Protein 5AD1 (pdb70)

Structure (mmCIF, N/CA/C/O backbone):
data_5AD1
#
_entry.id   5AD1
#
_cell.length_a   42.980
_cell.length_b   55.980
_cell.length_c   140.080
_cell.angle_alpha   90.00
_cell.angle_beta   90.00
_cell.angle_gamma   90.00
#
_symmetry.space_group_name_H-M   'P 21 21 21'
#
loop_
_entity.id
_entity.type
_entity.pdbx_description
1 polymer 'ENTEROCHELIN UPTAKE PERIPLASMIC BINDING PROTEIN'
2 non-polymer 'FE (III) ION'
3 non-polymer "N,N'-OCTANE-1,8-DIYLBIS(2,3-DIHYDROXYBENZAMIDE)"
4 water water
#
loop_
_atom_site.group_PDB
_atom_site.id
_atom_site.type_symbol
_atom_site.label_atom_id
_atom_site.label_alt_id
_atom_site.label_comp_id
_atom_site.label_asym_id
_atom_site.label_entity_id
_atom_site.label_seq_id
_atom_site.pdbx_PDB_ins_code
_atom_site.Cartn_x
_atom_site.Cartn_y
_atom_site.Cartn_z
_atom_site.occupancy
_atom_site.B_iso_or_equiv
_atom_site.auth_seq_id
_atom_site.auth_comp_id
_atom_site.auth_asym_id
_atom_site.auth_atom_id
_atom_site.pdbx_PDB_model_num
ATOM 1 N N . PRO A 1 1 ? -35.885 -1.017 -29.992 1.00 42.41 21 PRO A N 1
ATOM 2 C CA . PRO A 1 1 ? -35.197 -2.232 -30.515 1.00 34.87 21 PRO A CA 1
ATOM 3 C C . PRO A 1 1 ? -33.662 -2.309 -30.157 1.00 31.35 21 PRO A C 1
ATOM 4 O O . PRO A 1 1 ? -32.995 -1.299 -29.918 1.00 30.30 21 PRO A O 1
ATOM 8 N N . ALA A 1 2 ? -33.102 -3.506 -30.128 1.00 23.88 22 ALA A N 1
ATOM 9 C CA . ALA A 1 2 ? -31.659 -3.650 -29.864 1.00 19.38 22 ALA A CA 1
ATOM 10 C C . ALA A 1 2 ? -30.846 -2.929 -30.988 1.00 18.52 22 ALA A C 1
ATOM 11 O O . ALA A 1 2 ? -31.162 -2.936 -32.186 1.00 19.89 22 ALA A O 1
ATOM 13 N N . MET A 1 3 ? -29.739 -2.327 -30.596 1.00 17.97 23 MET A N 1
ATOM 14 C CA . MET A 1 3 ? -28.795 -1.748 -31.550 1.00 15.02 23 MET A CA 1
ATOM 15 C C . MET A 1 3 ? -28.254 -2.894 -32.387 1.00 13.35 23 MET A C 1
ATOM 16 O O . MET A 1 3 ? -27.943 -3.963 -31.820 1.00 15.42 23 MET A O 1
ATOM 21 N N . LEU A 1 4 ? -28.044 -2.713 -33.690 1.00 12.08 24 LEU A N 1
ATOM 22 C CA . LEU A 1 4 ? -27.286 -3.691 -34.475 1.00 13.74 24 LEU A CA 1
ATOM 23 C C . LEU A 1 4 ? -25.877 -3.807 -33.973 1.00 10.29 24 LEU A C 1
ATOM 24 O O . LEU A 1 4 ? -25.275 -2.807 -33.636 1.00 12.12 24 LEU A O 1
ATOM 29 N N . PRO A 1 5 ? -25.370 -5.031 -33.891 1.00 9.59 25 PRO A N 1
ATOM 30 C CA . PRO A 1 5 ? -24.027 -5.302 -33.392 1.00 10.26 25 PRO A CA 1
ATOM 31 C C . PRO A 1 5 ? -22.958 -5.150 -34.473 1.00 9.02 25 PRO A C 1
ATOM 32 O O . PRO A 1 5 ? -23.284 -4.855 -35.641 1.00 10.70 25 PRO A O 1
ATOM 36 N N . ILE A 1 6 ? -21.721 -5.329 -34.086 1.00 8.52 26 ILE A N 1
ATOM 37 C CA . ILE A 1 6 ? -20.644 -5.565 -35.038 1.00 7.59 26 ILE A CA 1
ATOM 38 C C . ILE A 1 6 ? -20.712 -7.019 -35.502 1.00 7.38 26 ILE A C 1
ATOM 39 O O . ILE A 1 6 ? -20.743 -7.933 -34.643 1.00 9.64 26 ILE A O 1
ATOM 44 N N . SER A 1 7 ? -20.728 -7.219 -36.816 1.00 8.18 27 SER A N 1
ATOM 45 C CA . SER A 1 7 ? -20.606 -8.541 -37.405 1.00 9.14 27 SER A CA 1
ATOM 46 C C . SER A 1 7 ? -19.453 -8.554 -38.386 1.00 7.25 27 SER A C 1
ATOM 47 O O . SER A 1 7 ? -19.210 -7.550 -39.061 1.00 8.47 27 SER A O 1
ATOM 50 N N . MET A 1 8 ? -18.776 -9.666 -38.497 1.00 7.59 28 MET A N 1
ATOM 51 C CA . MET A 1 8 ? -17.596 -9.758 -39.330 1.00 8.73 28 MET A CA 1
ATOM 52 C C . MET A 1 8 ? -17.436 -11.129 -39.963 1.00 7.88 28 MET A C 1
ATOM 53 O O . MET A 1 8 ? -17.760 -12.134 -39.353 1.00 10.37 28 MET A O 1
ATOM 58 N N . SER A 1 9 ? -16.882 -11.147 -41.197 1.00 7.06 29 SER A N 1
ATOM 59 C CA . SER A 1 9 ? -16.462 -12.402 -41.839 1.00 8.33 29 SER A CA 1
ATOM 60 C C . SER A 1 9 ? -14.967 -12.345 -42.145 1.00 7.45 29 SER A C 1
ATOM 61 O O . SER A 1 9 ? -14.404 -11.293 -42.469 1.00 8.34 29 SER A O 1
ATOM 64 N N . ASP A 1 10 ? -14.317 -13.511 -42.020 1.00 9.12 30 ASP A N 1
ATOM 65 C CA . ASP A 1 10 ? -12.900 -13.627 -42.248 1.00 9.89 30 ASP A CA 1
ATOM 66 C C . ASP A 1 10 ? -12.626 -13.661 -43.779 1.00 8.67 30 ASP A C 1
ATOM 67 O O . ASP A 1 10 ? -13.179 -14.520 -44.487 1.00 9.09 30 ASP A O 1
ATOM 72 N N . GLU A 1 11 ? -11.793 -12.718 -44.225 1.00 8.44 31 GLU A N 1
ATOM 73 C CA . GLU A 1 11 ? -11.480 -12.543 -45.618 1.00 9.62 31 GLU A CA 1
ATOM 74 C C . GLU A 1 11 ? -9.991 -12.847 -45.937 1.00 11.21 31 GLU A C 1
ATOM 75 O O . GLU A 1 11 ? -9.452 -12.416 -46.896 1.00 17.20 31 GLU A O 1
ATOM 81 N N . GLY A 1 12 ? -9.341 -13.596 -45.061 1.00 9.89 32 GLY A N 1
ATOM 82 C CA . GLY A 1 12 ? -8.008 -14.071 -45.298 1.00 9.80 32 GLY A CA 1
ATOM 83 C C . GLY A 1 12 ? -6.977 -13.256 -44.574 1.00 9.27 32 GLY A C 1
ATOM 84 O O . GLY A 1 12 ? -6.490 -13.652 -43.515 1.00 10.77 32 GLY A O 1
ATOM 85 N N . ASP A 1 13 ? -6.651 -12.090 -45.122 1.00 9.04 33 ASP A N 1
ATOM 86 C CA . ASP A 1 13 ? -5.739 -11.126 -44.500 1.00 9.11 33 ASP A CA 1
ATOM 87 C C . ASP A 1 13 ? -6.474 -9.923 -43.911 1.00 8.26 33 ASP A C 1
ATOM 88 O O . ASP A 1 13 ? -5.843 -8.957 -43.474 1.00 10.01 33 ASP A O 1
ATOM 93 N N . SER A 1 14 ? -7.817 -9.990 -43.930 1.00 8.58 34 SER A N 1
ATOM 94 C CA . SER A 1 14 ? -8.649 -8.921 -43.475 1.00 8.38 34 SER A CA 1
ATOM 95 C C . SER A 1 14 ? -9.979 -9.500 -43.013 1.00 7.81 34 SER A C 1
ATOM 96 O O . SER A 1 14 ? -10.260 -10.697 -43.173 1.00 9.52 34 SER A O 1
ATOM 99 N N . PHE A 1 15 ? -10.800 -8.633 -42.413 1.00 8.25 35 PHE A N 1
ATOM 100 C CA . PHE A 1 15 ? -12.189 -8.937 -42.122 1.00 8.49 35 PHE A CA 1
ATOM 101 C C . PHE A 1 15 ? -13.080 -7.948 -42.892 1.00 9.00 35 PHE A C 1
ATOM 102 O O . PHE A 1 15 ? -12.735 -6.751 -43.041 1.00 10.48 35 PHE A O 1
ATOM 110 N N . LEU A 1 16 ? -14.256 -8.439 -43.303 1.00 8.19 36 LEU A N 1
ATOM 111 C CA . LEU A 1 16 ? -15.345 -7.619 -43.794 1.00 8.37 36 LEU A CA 1
ATOM 112 C C . LEU A 1 16 ? -16.240 -7.381 -42.542 1.00 8.07 36 LEU A C 1
ATOM 113 O O . LEU A 1 16 ? -16.637 -8.362 -41.918 1.00 8.67 36 LEU A O 1
ATOM 118 N N . VAL A 1 17 ? -16.527 -6.126 -42.267 1.00 8.76 37 VAL A N 1
ATOM 119 C CA . VAL A 1 17 ? -17.136 -5.778 -40.989 1.00 7.84 37 VAL A CA 1
ATOM 120 C C . VAL A 1 17 ? -18.339 -4.844 -41.223 1.00 7.59 37 VAL A C 1
ATOM 121 O O . VAL A 1 17 ? -18.279 -3.925 -42.086 1.00 9.72 37 VAL A O 1
ATOM 125 N N . LYS A 1 18 ? -19.413 -5.059 -40.482 1.00 7.54 38 LYS A N 1
ATOM 126 C CA . LYS A 1 18 ? -20.597 -4.167 -40.503 1.00 8.48 38 LYS A CA 1
ATOM 127 C C . LYS A 1 18 ? -20.953 -3.862 -39.096 1.00 8.19 38 LYS A C 1
ATOM 128 O O . LYS A 1 18 ? -20.960 -4.771 -38.211 1.00 9.97 38 LYS A O 1
ATOM 134 N N . ASP A 1 19 ? -21.285 -2.607 -38.844 1.00 8.44 39 ASP A N 1
ATOM 135 C CA . ASP A 1 19 ? -21.841 -2.199 -37.553 1.00 7.94 39 ASP A CA 1
ATOM 136 C C . ASP A 1 19 ? -22.974 -1.218 -37.835 1.00 8.52 39 ASP A C 1
ATOM 137 O O . ASP A 1 19 ? -23.395 -1.049 -38.992 1.00 10.37 39 ASP A O 1
ATOM 142 N N . SER A 1 20 ? -23.527 -0.643 -36.773 1.00 8.34 40 SER A N 1
ATOM 143 C CA . SER A 1 20 ? -24.688 0.233 -36.940 1.00 10.08 40 SER A CA 1
ATOM 144 C C . SER A 1 20 ? -24.420 1.526 -37.713 1.00 10.21 40 SER A C 1
ATOM 145 O O . SER A 1 20 ? -25.396 2.146 -38.154 1.00 13.70 40 SER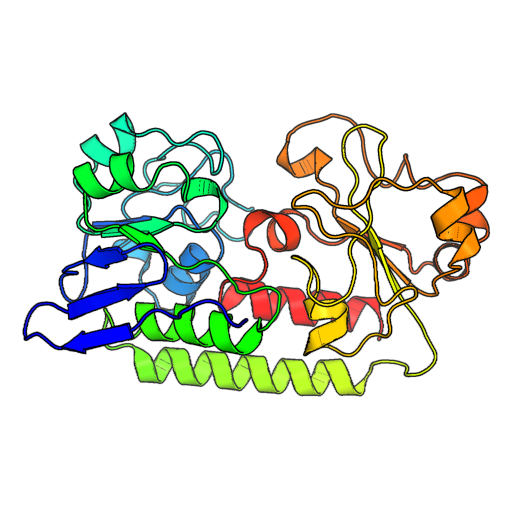 A O 1
ATOM 148 N N . LEU A 1 21 ? -23.157 1.890 -37.927 1.00 9.20 41 LEU A N 1
ATOM 149 C CA . LEU A 1 21 ? -22.811 3.039 -38.758 1.00 9.86 41 LEU A CA 1
ATOM 150 C C . LEU A 1 21 ? -22.448 2.727 -40.183 1.00 10.58 41 LEU A C 1
ATOM 151 O O . LEU A 1 21 ? -22.641 3.593 -41.070 1.00 10.43 41 LEU A O 1
ATOM 156 N N . GLY A 1 22 ? -21.948 1.525 -40.465 1.00 9.39 42 GLY A N 1
ATOM 157 C CA . GLY A 1 22 ? -21.533 1.226 -41.812 1.00 10.17 42 GLY A CA 1
ATOM 158 C C . GLY A 1 22 ? -20.655 0.012 -41.904 1.00 8.47 42 GLY A C 1
ATOM 159 O O . GLY A 1 22 ? -20.481 -0.752 -40.960 1.00 9.76 42 GLY A O 1
ATOM 160 N N . GLU A 1 23 ? -20.107 -0.152 -43.100 1.00 8.54 43 GLU A N 1
ATOM 161 C CA . GLU A 1 23 ? -19.258 -1.298 -43.471 1.00 8.68 43 GLU A CA 1
ATOM 162 C C . GLU A 1 23 ? -17.812 -0.900 -43.707 1.00 8.57 43 GLU A C 1
ATOM 163 O O . GLU A 1 23 ? -17.538 0.195 -44.229 1.00 10.76 43 GLU A O 1
ATOM 169 N N . ASN A 1 24 ? -16.898 -1.809 -43.373 1.00 8.28 44 ASN A N 1
ATOM 170 C CA . ASN A 1 24 ? -15.466 -1.584 -43.532 1.00 8.11 44 ASN A CA 1
ATOM 171 C C . ASN A 1 24 ? -14.737 -2.861 -43.856 1.00 8.51 44 ASN A C 1
ATOM 172 O O . ASN A 1 24 ? -15.155 -3.944 -43.474 1.00 11.34 44 ASN A O 1
ATOM 177 N N . LYS A 1 25 ? -13.609 -2.716 -44.518 1.00 9.21 45 LYS A N 1
ATOM 178 C CA A LYS A 1 25 ? -12.578 -3.742 -44.605 0.50 8.71 45 LYS A CA 1
ATOM 179 C CA B LYS A 1 25 ? -12.586 -3.769 -44.556 0.50 8.90 45 LYS A CA 1
ATOM 180 C C . LYS A 1 25 ? -11.520 -3.384 -43.579 1.00 8.70 45 LYS A C 1
ATOM 181 O O . LYS A 1 25 ? -10.980 -2.300 -43.620 1.00 11.99 45 LYS A O 1
ATOM 192 N N . ILE A 1 26 ? -11.265 -4.262 -42.645 1.00 9.20 46 ILE A N 1
ATOM 193 C CA . ILE A 1 26 ? -10.287 -4.019 -41.563 1.00 8.55 46 ILE A CA 1
ATOM 194 C C . ILE A 1 26 ? -9.166 -5.074 -41.723 1.00 8.39 46 ILE A C 1
ATOM 195 O O . ILE A 1 26 ? -9.451 -6.286 -41.695 1.00 9.95 46 ILE A O 1
ATOM 200 N N . PRO A 1 27 ? -7.933 -4.642 -41.804 1.00 9.02 47 PRO A N 1
ATOM 201 C CA . PRO A 1 27 ? -6.842 -5.634 -41.849 1.00 10.00 47 PRO A CA 1
ATOM 202 C C . PRO A 1 27 ? -6.821 -6.491 -40.595 1.00 9.99 47 PRO A C 1
ATOM 203 O O . PRO A 1 27 ? -7.101 -5.985 -39.504 1.00 10.96 47 PRO A O 1
ATOM 207 N N . LYS A 1 28 ? -6.412 -7.747 -40.745 1.00 10.06 48 LYS A N 1
ATOM 208 C CA . LYS A 1 28 ? -6.127 -8.549 -39.572 1.00 10.08 48 LYS A CA 1
ATOM 209 C C . LYS A 1 28 ? -4.921 -7.961 -38.831 1.00 11.16 48 LYS A C 1
ATOM 210 O O . LYS A 1 28 ? -4.030 -7.343 -39.480 1.00 12.23 48 LYS A O 1
ATOM 216 N N . ASN A 1 29 ? -4.937 -8.054 -37.502 1.00 10.62 49 ASN A N 1
ATOM 217 C CA . ASN A 1 29 ? -3.877 -7.522 -36.690 1.00 11.47 49 ASN A CA 1
ATOM 218 C C . ASN A 1 29 ? -3.501 -6.103 -37.049 1.00 11.71 49 ASN A C 1
ATOM 219 O O . ASN A 1 29 ? -2.339 -5.805 -37.314 1.00 13.53 49 ASN A O 1
ATOM 224 N N . PRO A 1 30 ? -4.486 -5.182 -36.961 1.00 10.67 50 PRO A N 1
ATOM 225 C CA . PRO A 1 30 ? -4.161 -3.811 -37.363 1.00 12.20 50 PRO A CA 1
ATOM 226 C C . PRO A 1 30 ? -3.029 -3.198 -36.494 1.00 11.32 50 PRO A C 1
ATOM 227 O O . PRO A 1 30 ? -3.068 -3.373 -35.286 1.00 11.49 50 PRO A O 1
ATOM 231 N N . SER A 1 31 ? -2.049 -2.570 -37.122 1.00 13.52 51 SER A N 1
ATOM 232 C CA . SER A 1 31 ? -0.806 -2.124 -36.467 1.00 15.59 51 SER A CA 1
ATOM 233 C C . SER A 1 31 ? -0.882 -0.703 -35.915 1.00 14.74 51 SER A C 1
ATOM 234 O O . SER A 1 31 ? -0.032 -0.325 -35.137 1.00 13.98 51 SER A O 1
ATOM 237 N N . LYS A 1 32 ? -1.768 0.113 -36.458 1.00 11.46 52 LYS A N 1
ATOM 238 C CA . LYS A 1 32 ? -1.817 1.525 -36.141 1.00 10.51 52 LYS A CA 1
ATOM 239 C C . LYS A 1 32 ? -3.270 1.986 -35.922 1.00 10.95 52 LYS A C 1
ATOM 240 O O . LYS A 1 32 ? -3.961 2.503 -36.799 1.00 18.21 52 LYS A O 1
ATOM 244 N N . VAL A 1 33 ? -3.725 1.837 -34.707 1.00 8.83 53 VAL A N 1
ATOM 245 C CA . VAL A 1 33 ? -5.105 2.036 -34.351 1.00 8.38 53 VAL A CA 1
ATOM 246 C C . VAL A 1 33 ? -5.279 3.323 -33.538 1.00 7.64 53 VAL A C 1
ATOM 247 O O . VAL A 1 33 ? -4.584 3.546 -32.519 1.00 9.09 53 VAL A O 1
ATOM 251 N N . VAL A 1 34 ? -6.114 4.248 -34.003 1.00 7.25 54 VAL A N 1
ATOM 252 C CA . VAL A 1 34 ? -6.479 5.435 -33.229 1.00 7.55 54 VAL A CA 1
ATOM 253 C C . VAL A 1 34 ? -7.739 5.030 -32.461 1.00 7.73 54 VAL A C 1
ATOM 254 O O . VAL A 1 34 ? -8.725 4.532 -33.034 1.00 8.65 54 VAL A O 1
ATOM 258 N N . ILE A 1 35 ? -7.655 5.210 -31.126 1.00 7.25 55 ILE A N 1
ATOM 259 C CA . ILE A 1 35 ? -8.765 4.802 -30.241 1.00 8.11 55 ILE A CA 1
ATOM 260 C C . ILE A 1 35 ? -9.355 6.013 -29.556 1.00 8.6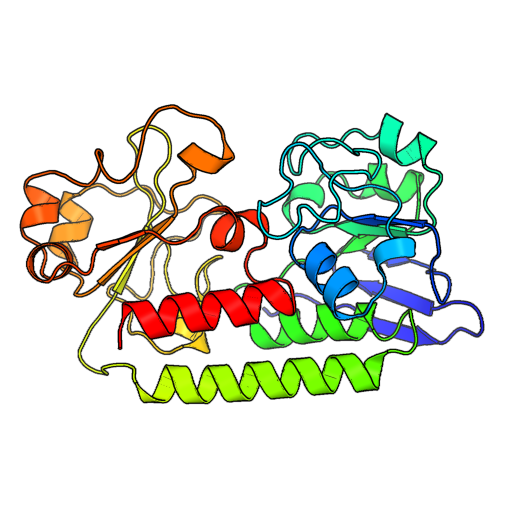7 55 ILE A C 1
ATOM 261 O O . ILE A 1 35 ? -8.677 6.711 -28.792 1.00 10.79 55 ILE A O 1
ATOM 266 N N . LEU A 1 36 ? -10.651 6.227 -29.805 1.00 8.19 56 LEU A N 1
ATOM 267 C CA . LEU A 1 36 ? -11.354 7.390 -29.228 1.00 8.56 56 LEU A CA 1
ATOM 268 C C . LEU A 1 36 ? -12.367 6.985 -28.167 1.00 9.10 56 LEU A C 1
ATOM 269 O O . LEU A 1 36 ? -13.006 7.875 -27.577 1.00 13.54 56 LEU A O 1
ATOM 274 N N . ASP A 1 37 ? -12.543 5.685 -27.920 1.00 8.29 57 ASP A N 1
ATOM 275 C CA . ASP A 1 37 ? -13.340 5.114 -26.821 1.00 9.79 57 ASP A CA 1
ATOM 276 C C . ASP A 1 37 ? -12.382 4.647 -25.721 1.00 8.78 57 ASP A C 1
ATOM 277 O O . ASP A 1 37 ? -11.556 3.755 -25.937 1.00 9.07 57 ASP A O 1
ATOM 282 N N . LEU A 1 38 ? -12.490 5.274 -24.537 1.00 8.66 58 LEU A N 1
ATOM 283 C CA A LEU A 1 38 ? -11.549 4.973 -23.459 0.50 8.44 58 LEU A CA 1
ATOM 284 C CA B LEU A 1 38 ? -11.538 4.954 -23.461 0.50 8.54 58 LEU A CA 1
ATOM 285 C C . LEU A 1 38 ? -11.704 3.550 -22.877 1.00 8.78 58 LEU A C 1
ATOM 286 O O . LEU A 1 38 ? -10.730 2.958 -22.398 1.00 10.29 58 LEU A O 1
ATOM 295 N N . GLY A 1 39 ? -12.927 3.013 -22.957 1.00 8.57 59 GLY A N 1
ATOM 296 C CA . GLY A 1 39 ? -13.129 1.628 -22.554 1.00 9.50 59 GLY A CA 1
ATOM 297 C C . GLY A 1 39 ? -12.403 0.634 -23.478 1.00 8.96 59 GLY A C 1
ATOM 298 O O . GLY A 1 39 ? -11.694 -0.260 -23.010 1.00 8.98 59 GLY A O 1
ATOM 299 N N . ILE A 1 40 ? -12.503 0.870 -24.796 1.00 9.03 60 ILE A N 1
ATOM 300 C CA . ILE A 1 40 ? -11.842 -0.002 -25.722 1.00 8.65 60 ILE A CA 1
ATOM 301 C C . ILE A 1 40 ? -10.298 0.123 -25.547 1.00 8.30 60 ILE A C 1
ATOM 302 O O . ILE A 1 40 ? -9.555 -0.846 -25.703 1.00 9.30 60 ILE A O 1
ATOM 307 N N . LEU A 1 41 ? -9.828 1.319 -25.197 1.00 7.32 61 LEU A N 1
ATOM 308 C CA . LEU A 1 41 ? -8.419 1.509 -24.908 1.00 7.77 61 LEU A CA 1
ATOM 309 C C . LEU A 1 41 ? -7.948 0.561 -23.788 1.00 8.07 61 LEU A C 1
ATOM 310 O O . LEU A 1 41 ? -6.875 -0.037 -23.875 1.00 8.87 61 LEU A O 1
ATOM 315 N N . ASP A 1 42 ? -8.764 0.468 -22.723 1.00 7.72 62 ASP A N 1
ATOM 316 C CA . ASP A 1 42 ? -8.468 -0.443 -21.646 1.00 8.39 62 ASP A CA 1
ATOM 317 C C . ASP A 1 42 ? -8.536 -1.909 -22.030 1.00 7.88 62 ASP A C 1
ATOM 318 O O . ASP A 1 42 ? -7.726 -2.691 -21.561 1.00 9.04 62 ASP A O 1
ATOM 323 N N . THR A 1 43 ? -9.400 -2.263 -22.967 1.00 8.08 63 THR A N 1
ATOM 324 C CA . THR A 1 43 ? -9.406 -3.641 -23.545 1.00 7.41 63 THR A CA 1
ATOM 325 C C . THR A 1 43 ? -8.138 -3.924 -24.308 1.00 7.74 63 THR A C 1
ATOM 326 O O . THR A 1 43 ? -7.593 -4.999 -24.196 1.00 9.02 63 THR A O 1
ATOM 330 N N . PHE A 1 44 ? -7.648 -2.938 -25.081 1.00 8.08 64 PHE A N 1
ATOM 331 C CA . PHE A 1 44 ? -6.348 -3.126 -25.757 1.00 9.04 64 PHE A CA 1
ATOM 332 C C . PHE A 1 44 ? -5.251 -3.388 -24.704 1.00 8.36 64 PHE A C 1
ATOM 333 O O . PHE A 1 44 ? -4.428 -4.286 -24.907 1.00 9.63 64 PHE A O 1
ATOM 341 N N . ASP A 1 45 ? -5.240 -2.638 -23.623 1.00 8.35 65 ASP A N 1
ATOM 342 C CA . ASP A 1 45 ? -4.260 -2.919 -22.594 1.00 9.11 65 ASP A CA 1
ATOM 343 C C . ASP A 1 45 ? -4.439 -4.342 -21.983 1.00 8.75 65 ASP A C 1
ATOM 344 O O . ASP A 1 45 ? -3.464 -5.081 -21.814 1.00 10.08 65 ASP A O 1
ATOM 349 N N . ALA A 1 46 ? -5.690 -4.749 -21.701 1.00 8.31 66 ALA A N 1
ATOM 350 C CA . ALA A 1 46 ? -5.942 -6.019 -21.060 1.00 8.72 66 ALA A CA 1
ATOM 351 C C . ALA A 1 46 ? -5.458 -7.140 -21.995 1.00 9.31 66 ALA A C 1
ATOM 352 O O . ALA A 1 46 ? -5.031 -8.188 -21.493 1.00 10.93 66 ALA A O 1
ATOM 354 N N . LEU A 1 47 ? -5.646 -6.974 -23.317 1.00 8.61 67 LEU A N 1
ATOM 355 C CA . LEU A 1 47 ? -5.205 -7.922 -24.312 1.00 9.19 67 LEU A CA 1
ATOM 356 C C . LEU A 1 47 ? -3.745 -7.798 -24.759 1.00 9.59 67 LEU A C 1
ATOM 357 O O . LEU A 1 47 ? -3.322 -8.524 -25.643 1.00 10.89 67 LEU A O 1
ATOM 362 N N . LYS A 1 48 ? -3.018 -6.882 -24.113 1.00 9.66 68 LYS A N 1
ATOM 363 C CA . LYS A 1 48 ? -1.558 -6.712 -24.387 1.00 10.78 68 LYS A CA 1
ATOM 364 C C . LYS A 1 48 ? -1.277 -6.191 -25.810 1.00 10.42 68 LYS A C 1
ATOM 365 O O . LYS A 1 48 ? -0.227 -6.453 -26.411 1.00 12.89 68 LYS A O 1
ATOM 371 N N . LEU A 1 49 ? -2.185 -5.334 -26.240 1.00 8.45 69 LEU A N 1
ATOM 372 C CA . LEU A 1 49 ? -2.148 -4.727 -27.564 1.00 9.70 69 LEU A CA 1
ATOM 373 C C . LEU A 1 49 ? -1.683 -3.272 -27.567 1.00 9.00 69 LEU A C 1
ATOM 374 O O . LEU A 1 49 ? -1.878 -2.539 -28.514 1.00 9.69 69 LEU A O 1
ATOM 379 N N . ASN A 1 50 ? -0.981 -2.859 -26.501 1.00 8.63 70 ASN A N 1
ATOM 380 C CA . ASN A 1 50 ? -0.564 -1.460 -26.345 1.00 9.74 70 ASN A CA 1
ATOM 381 C C . ASN A 1 50 ? 0.221 -0.968 -27.563 1.00 9.09 70 ASN A C 1
ATOM 382 O O . ASN A 1 50 ? 0.054 0.194 -27.947 1.00 10.46 70 ASN A O 1
ATOM 387 N N . ASP A 1 51 ? 1.071 -1.822 -28.146 1.00 9.12 71 ASP A N 1
ATOM 388 C CA . ASP A 1 51 ? 1.898 -1.342 -29.261 1.00 9.92 71 ASP A CA 1
ATOM 389 C C . ASP A 1 51 ? 1.108 -1.074 -30.545 1.00 9.82 71 ASP A C 1
ATOM 390 O O . ASP A 1 51 ? 1.614 -0.353 -31.401 1.00 12.76 71 ASP A O 1
ATOM 395 N N . LYS A 1 52 ? -0.119 -1.591 -30.624 1.00 8.47 72 LYS A N 1
ATOM 396 C CA . LYS A 1 52 ? -0.981 -1.332 -31.787 1.00 9.34 72 LYS A CA 1
ATOM 397 C C . LYS A 1 52 ? -1.616 0.015 -31.727 1.00 9.57 72 LYS A C 1
ATOM 398 O O . LYS A 1 52 ? -2.221 0.476 -32.714 1.00 10.20 72 LYS A O 1
ATOM 404 N N . VAL A 1 53 ? -1.627 0.635 -30.552 1.00 8.77 73 VAL A N 1
ATOM 405 C CA . VAL A 1 53 ? -2.309 1.914 -30.362 1.00 8.00 73 VAL A CA 1
ATOM 406 C C . VAL A 1 53 ? -1.404 3.048 -30.840 1.00 9.78 73 VAL A C 1
ATOM 407 O O . VAL A 1 53 ? -0.333 3.244 -30.280 1.00 12.00 73 VAL A O 1
ATOM 411 N N . VAL A 1 54 ? -1.850 3.785 -31.849 1.00 9.06 74 VAL A N 1
ATOM 412 C CA . VAL A 1 54 ? -1.014 4.848 -32.432 1.00 10.75 74 VAL A CA 1
ATOM 413 C C . VAL A 1 54 ? -1.334 6.224 -31.887 1.00 8.75 74 VAL A C 1
ATOM 414 O O . VAL A 1 54 ? -0.478 7.152 -31.941 1.00 10.56 74 VAL A O 1
ATOM 418 N N . GLY A 1 55 ? -2.569 6.417 -31.387 1.00 8.75 75 GLY A N 1
ATOM 419 C CA . GLY A 1 55 ? -2.984 7.714 -30.877 1.00 8.81 75 GLY A CA 1
ATOM 420 C C . GLY A 1 55 ? -4.189 7.534 -29.970 1.00 7.95 75 GLY A C 1
ATOM 421 O O . GLY A 1 55 ? -5.029 6.642 -30.181 1.00 9.01 75 GLY A O 1
ATOM 422 N N . VAL A 1 56 ? -4.316 8.453 -29.001 1.00 7.73 76 VAL A N 1
ATOM 423 C CA . VAL A 1 56 ? -5.361 8.417 -27.993 1.00 7.82 76 VAL A CA 1
ATOM 424 C C . VAL A 1 56 ? -5.790 9.875 -27.684 1.00 8.40 76 VAL A C 1
ATOM 425 O O . VAL A 1 56 ? -5.032 10.824 -28.009 1.00 8.49 76 VAL A O 1
ATOM 429 N N . PRO A 1 57 ? -6.974 10.049 -27.092 1.00 9.18 77 PRO A N 1
ATOM 430 C CA . PRO A 1 57 ? -7.440 11.397 -26.779 1.00 9.27 77 PRO A CA 1
ATOM 431 C C . PRO A 1 57 ? -6.809 11.852 -25.475 1.00 8.31 77 PRO A C 1
ATOM 432 O O . PRO A 1 57 ? -7.412 11.690 -24.395 1.00 10.48 77 PRO A O 1
ATOM 436 N N . ALA A 1 58 ? -5.594 12.387 -25.570 1.00 9.12 78 ALA A N 1
ATOM 437 C CA . ALA A 1 58 ? -4.862 12.672 -24.338 1.00 10.71 78 ALA A CA 1
ATOM 438 C C . ALA A 1 58 ? -5.540 13.724 -23.433 1.00 9.80 78 ALA A C 1
ATOM 439 O O . ALA A 1 58 ? -5.332 13.714 -22.218 1.00 12.49 78 ALA A O 1
ATOM 441 N N . LYS A 1 59 ? -6.364 14.589 -23.994 1.00 9.66 79 LYS A N 1
ATOM 442 C CA . LYS A 1 59 ? -7.087 15.569 -23.205 1.00 11.61 79 LYS A CA 1
ATOM 443 C C . LYS A 1 59 ? -8.001 14.910 -22.164 1.00 11.49 79 LYS A C 1
ATOM 444 O O . LYS A 1 59 ? -8.250 15.462 -21.090 1.00 16.04 79 LYS A O 1
ATOM 450 N N . ASN A 1 60 ? -8.443 13.703 -22.462 1.00 8.79 80 ASN A N 1
ATOM 451 C CA . ASN A 1 60 ? -9.334 12.980 -21.585 1.00 10.17 80 ASN A CA 1
ATOM 452 C C . ASN A 1 60 ? -8.751 11.633 -21.188 1.00 11.50 80 ASN A C 1
ATOM 453 O O . ASN A 1 60 ? -9.501 10.704 -21.005 1.00 19.47 80 ASN A O 1
ATOM 458 N N . LEU A 1 61 ? -7.442 11.475 -21.063 1.00 9.40 81 LEU A N 1
ATOM 459 C CA . LEU A 1 61 ? -6.862 10.214 -20.708 1.00 9.50 81 LEU A CA 1
ATOM 460 C C . LEU A 1 61 ? -6.987 9.960 -19.203 1.00 9.15 81 LEU A C 1
ATOM 461 O O . LEU A 1 61 ? -6.453 10.717 -18.404 1.00 11.13 81 LEU A O 1
ATOM 466 N N . PRO A 1 62 ? -7.740 8.892 -18.822 1.00 8.85 82 PRO A N 1
ATOM 467 C CA . PRO A 1 62 ? -7.965 8.646 -17.383 1.00 9.75 82 PRO A CA 1
ATOM 468 C C . PRO A 1 62 ? -6.704 8.313 -16.613 1.00 9.47 82 PRO A C 1
ATOM 469 O O . PRO A 1 62 ? -5.723 7.776 -17.124 1.00 9.56 82 PRO A O 1
ATOM 473 N N . LYS A 1 63 ? -6.805 8.549 -15.289 1.00 9.79 83 LYS A N 1
ATOM 474 C CA . LYS A 1 63 ? -5.727 8.189 -14.373 1.00 10.02 83 LYS A CA 1
ATOM 475 C C . LYS A 1 63 ? -5.371 6.684 -14.486 1.00 10.50 83 LYS A C 1
ATOM 476 O O . LYS A 1 63 ? -4.210 6.326 -14.374 1.00 16.13 83 LYS A O 1
ATOM 482 N N . TYR A 1 64 ? -6.368 5.832 -14.704 1.00 10.12 84 TYR A N 1
ATOM 483 C CA A TYR A 1 64 ? -6.149 4.398 -14.786 0.50 9.78 84 TYR A CA 1
ATOM 484 C CA B TYR A 1 64 ? -6.083 4.398 -14.763 0.50 10.19 84 TYR A CA 1
ATOM 485 C C . TYR A 1 64 ? -5.560 3.924 -16.118 1.00 8.54 84 TYR A C 1
ATOM 486 O O . TYR A 1 64 ? -5.261 2.758 -16.272 1.00 12.38 84 TYR A O 1
ATOM 503 N N . LEU A 1 65 ? -5.381 4.846 -17.055 1.00 9.29 85 LEU A N 1
ATOM 504 C CA . LEU A 1 65 ? -4.772 4.600 -18.360 1.00 8.58 85 LEU A CA 1
ATOM 505 C C . LEU A 1 65 ? -3.515 5.412 -18.630 1.00 8.26 85 LEU A C 1
ATOM 506 O O . LEU A 1 65 ? -3.122 5.668 -19.809 1.00 8.96 85 LEU A O 1
ATOM 511 N N . GLN A 1 66 ? -2.826 5.799 -17.565 1.00 10.13 86 GLN A N 1
ATOM 512 C CA A GLN A 1 66 ? -1.626 6.637 -17.778 0.60 8.10 86 GLN A CA 1
ATOM 513 C CA B GLN A 1 66 ? -1.561 6.528 -17.555 0.40 11.13 86 GLN A CA 1
ATOM 514 C C . GLN A 1 66 ? -0.495 5.906 -18.454 1.00 9.15 86 GLN A C 1
ATOM 515 O O . GLN A 1 66 ? 0.444 6.583 -18.922 1.00 10.24 86 GLN A O 1
ATOM 526 N N . GLN A 1 67 ? -0.538 4.588 -18.580 1.00 8.54 87 GLN A N 1
ATOM 527 C CA . GLN A 1 67 ? 0.465 3.924 -19.398 1.00 8.86 87 GLN A CA 1
ATOM 528 C C . GLN A 1 67 ? 0.394 4.304 -20.889 1.00 8.26 87 GLN A C 1
ATOM 529 O O . GLN A 1 67 ? 1.309 3.978 -21.619 1.00 9.56 87 GLN A O 1
ATOM 535 N N . PHE A 1 68 ? -0.670 4.998 -21.290 1.00 7.52 88 PHE A N 1
ATOM 536 C CA . PHE A 1 68 ? -0.773 5.547 -22.645 1.00 7.82 88 PHE A CA 1
ATOM 537 C C . PHE A 1 68 ? -0.350 7.010 -22.770 1.00 9.77 88 PHE A C 1
ATOM 538 O O . PHE A 1 68 ? -0.603 7.638 -23.808 1.00 8.99 88 PHE A O 1
ATOM 546 N N . LYS A 1 69 ? 0.252 7.591 -21.726 1.00 8.29 89 LYS A N 1
ATOM 547 C CA . LYS A 1 69 ? 0.519 9.003 -21.708 1.00 7.88 89 LYS A CA 1
ATOM 548 C C . LYS A 1 69 ? 1.612 9.456 -22.685 1.00 8.56 89 LYS A C 1
ATOM 549 O O . LYS A 1 69 ? 1.799 10.657 -22.911 1.00 10.39 89 LYS A O 1
ATOM 555 N N . ASN A 1 70 ? 2.393 8.498 -23.201 1.00 8.10 90 ASN A N 1
ATOM 556 C CA . ASN A 1 70 ? 3.445 8.798 -24.159 1.00 8.70 90 ASN A CA 1
ATOM 557 C C . ASN A 1 70 ? 2.957 8.782 -25.620 1.00 9.05 90 ASN A C 1
ATOM 558 O O . ASN A 1 70 ? 3.654 9.247 -26.493 1.00 11.39 90 ASN A O 1
ATOM 563 N N . LYS A 1 71 ? 1.779 8.198 -25.834 1.00 8.88 91 LYS A N 1
ATOM 564 C CA . LYS A 1 71 ? 1.238 8.133 -27.182 1.00 8.12 91 LYS A CA 1
ATOM 565 C C . LYS A 1 71 ? 0.953 9.528 -27.734 1.00 9.78 91 LYS A C 1
ATOM 566 O O . LYS A 1 71 ? 0.558 10.431 -26.987 1.00 10.22 91 LYS A O 1
ATOM 572 N N . PRO A 1 72 ? 1.068 9.695 -29.083 1.00 9.44 92 PRO A N 1
ATOM 573 C CA . PRO A 1 72 ? 0.562 10.904 -29.730 1.00 9.39 92 PRO A CA 1
ATOM 574 C C . PRO A 1 72 ? -0.915 11.119 -29.376 1.00 9.51 92 PRO A C 1
ATOM 575 O O . PRO A 1 72 ? -1.686 10.151 -29.264 1.00 9.72 92 PRO A O 1
ATOM 579 N N . SER A 1 73 ? -1.255 12.376 -29.195 1.00 9.19 93 SER A N 1
ATOM 580 C CA . SER A 1 73 ? -2.607 12.747 -28.929 1.00 9.22 93 SER A CA 1
ATOM 581 C C . SER A 1 73 ? -3.411 13.030 -30.187 1.00 10.02 93 SER A C 1
ATOM 582 O O . SER A 1 73 ? -2.955 13.722 -31.088 1.00 12.53 93 SER A O 1
ATOM 585 N N . VAL A 1 74 ? -4.658 12.592 -30.160 1.00 9.62 94 VAL A N 1
ATOM 586 C CA . VAL A 1 74 ? -5.677 12.949 -31.189 1.00 11.52 94 VAL A CA 1
ATOM 587 C C . VAL A 1 74 ? -6.782 13.839 -30.583 1.00 10.77 94 VAL A C 1
ATOM 588 O O . VAL A 1 74 ? -7.854 14.004 -31.198 1.00 12.03 94 VAL A O 1
ATOM 592 N N . GLY A 1 75 ? -6.427 14.547 -29.474 1.00 10.05 95 GLY A N 1
ATOM 593 C CA . GLY A 1 75 ? -7.281 15.578 -28.898 1.00 10.41 95 GLY A CA 1
ATOM 594 C C . GLY A 1 75 ? -8.025 15.089 -27.673 1.00 9.15 95 GLY A C 1
ATOM 595 O O . GLY A 1 75 ? -7.459 14.435 -26.813 1.00 10.39 95 GLY A O 1
ATOM 596 N N . GLY A 1 76 ? -9.297 15.419 -27.645 1.00 10.70 96 GLY A N 1
ATOM 597 C CA . GLY A 1 76 ? -10.216 14.958 -26.626 1.00 11.19 96 GLY A CA 1
ATOM 598 C C . GLY A 1 76 ? -11.397 14.240 -27.241 1.00 9.89 96 GLY A C 1
ATOM 599 O O . GLY A 1 76 ? -11.620 14.295 -28.463 1.00 12.10 96 GLY A O 1
ATOM 600 N N . VAL A 1 77 ? -12.164 13.537 -26.402 1.00 9.98 97 VAL A N 1
ATOM 601 C CA . VAL A 1 77 ? -13.327 12.813 -26.892 1.00 11.06 97 VAL A CA 1
ATOM 602 C C . VAL A 1 77 ? -14.396 13.675 -27.561 1.00 11.26 97 VAL A C 1
ATOM 603 O O . VAL A 1 77 ? -15.121 13.206 -28.434 1.00 11.42 97 VAL A O 1
ATOM 607 N N . GLN A 1 78 ? -14.444 14.936 -27.095 1.00 10.39 98 GLN A N 1
ATOM 608 C CA . GLN A 1 78 ? -15.308 15.988 -27.690 1.00 11.97 98 GLN A CA 1
ATOM 609 C C . GLN A 1 78 ? -14.575 17.049 -28.510 1.00 17.03 98 GLN A C 1
ATOM 610 O O . GLN A 1 78 ? -15.171 18.075 -28.903 1.00 19.52 98 GLN A O 1
ATOM 616 N N . GLN A 1 79 ? -13.294 16.880 -28.667 1.00 13.01 99 GLN A N 1
ATOM 617 C CA . GLN A 1 79 ? -12.446 17.820 -29.384 1.00 14.49 99 GLN A CA 1
ATOM 618 C C . GLN A 1 79 ? -11.482 17.029 -30.221 1.00 12.98 99 GLN A C 1
ATOM 619 O O . GLN A 1 79 ? -10.267 16.989 -29.964 1.00 15.39 99 GLN A O 1
ATOM 625 N N . VAL A 1 80 ? -12.031 16.337 -31.187 1.00 12.81 100 VAL A N 1
ATOM 626 C CA . VAL A 1 80 ? -11.243 15.395 -32.009 1.00 13.99 100 VAL A CA 1
ATOM 627 C C . VAL A 1 80 ? -10.362 16.205 -32.973 1.00 12.87 100 VAL A C 1
ATOM 628 O O . VAL A 1 80 ? -10.810 17.157 -33.672 1.00 15.45 100 VAL A O 1
ATOM 632 N N . ASP A 1 81 ? -9.084 15.881 -32.971 1.00 11.71 101 ASP A N 1
ATOM 633 C CA . ASP A 1 81 ? -8.089 16.545 -33.821 1.00 13.01 101 ASP A CA 1
ATOM 634 C C . ASP A 1 81 ? -7.902 15.679 -35.097 1.00 11.98 101 ASP A C 1
ATOM 635 O O . ASP A 1 81 ? -7.111 14.714 -35.131 1.00 11.72 101 ASP A O 1
ATOM 640 N N . PHE A 1 82 ? -8.703 16.024 -36.115 1.00 11.28 102 PHE A N 1
ATOM 641 C CA . PHE A 1 82 ? -8.744 15.243 -37.348 1.00 12.29 102 PHE A CA 1
ATOM 642 C C . PHE A 1 82 ? -7.400 15.302 -38.077 1.00 12.33 102 PHE A C 1
ATOM 643 O O . PHE A 1 82 ? -6.974 14.307 -38.663 1.00 14.32 102 PHE A O 1
ATOM 651 N N . GLU A 1 83 ? -6.712 16.467 -37.997 1.00 12.99 103 GLU A N 1
ATOM 652 C CA . GLU A 1 83 ? -5.398 16.571 -38.627 1.00 14.35 103 GLU A CA 1
ATOM 653 C C . GLU A 1 83 ? -4.381 15.614 -38.002 1.00 11.78 103 GLU A C 1
ATOM 654 O O . GLU A 1 83 ? -3.596 14.953 -38.693 1.00 12.68 103 GLU A O 1
ATOM 660 N N . ALA A 1 84 ? -4.439 15.522 -36.678 1.00 11.70 104 ALA A N 1
ATOM 661 C CA . ALA A 1 84 ? -3.531 14.615 -35.975 1.00 12.03 104 ALA A CA 1
ATOM 662 C C . ALA A 1 84 ? -3.831 13.188 -36.349 1.00 10.30 104 ALA A C 1
ATOM 663 O O . ALA A 1 84 ? -2.921 12.389 -36.511 1.00 11.91 104 ALA A O 1
ATOM 665 N N . ILE A 1 85 ? -5.115 12.846 -36.428 1.00 10.60 105 ILE A N 1
ATOM 666 C CA . ILE A 1 85 ? -5.484 11.499 -36.847 1.00 10.89 105 ILE A CA 1
ATOM 667 C C . ILE A 1 85 ? -4.909 11.173 -38.235 1.00 9.61 105 ILE A C 1
ATOM 668 O O . ILE A 1 85 ? -4.277 10.125 -38.432 1.00 11.50 105 ILE A O 1
ATOM 673 N N . ASN A 1 86 ? -5.113 12.082 -39.180 1.00 10.47 106 ASN A N 1
ATOM 674 C CA . ASN A 1 86 ? -4.598 11.872 -40.490 1.00 11.81 106 ASN A CA 1
ATOM 675 C C . ASN A 1 86 ? -3.061 11.675 -40.503 1.00 10.66 106 ASN A C 1
ATOM 676 O O . ASN A 1 86 ? -2.535 10.832 -41.224 1.00 12.83 106 ASN A O 1
ATOM 681 N N . ALA A 1 87 ? -2.348 12.488 -39.717 1.00 11.67 107 ALA A N 1
ATOM 682 C CA . ALA A 1 87 ? -0.888 12.466 -39.669 1.00 12.27 107 ALA A CA 1
ATOM 683 C C . ALA A 1 87 ? -0.341 11.153 -39.118 1.00 12.26 107 ALA A C 1
ATOM 684 O O . ALA A 1 87 ? 0.779 10.767 -39.450 1.00 14.78 107 ALA A O 1
ATOM 686 N N . LEU A 1 88 ? -1.148 10.431 -38.319 1.00 11.17 108 LEU A N 1
ATOM 687 C CA . LEU A 1 88 ? -0.729 9.140 -37.790 1.00 10.88 108 LEU A CA 1
ATOM 688 C C . LEU A 1 88 ? -0.912 7.981 -38.788 1.00 11.39 108 LEU A C 1
ATOM 689 O O . LEU A 1 88 ? -0.474 6.862 -38.498 1.00 13.20 108 LEU A O 1
ATOM 694 N N . LYS A 1 89 ? -1.637 8.215 -39.891 1.00 11.22 109 LYS A N 1
ATOM 695 C CA . LYS A 1 89 ? -1.759 7.195 -40.916 1.00 13.37 109 LYS A CA 1
ATOM 696 C C . LYS A 1 89 ? -2.298 5.874 -40.375 1.00 11.07 109 LYS A C 1
ATOM 697 O O . LYS A 1 89 ? -1.748 4.820 -40.597 1.00 12.90 109 LYS A O 1
ATOM 703 N N . PRO A 1 90 ? -3.435 5.947 -39.641 1.00 10.79 110 PRO A N 1
ATOM 704 C CA . PRO A 1 90 ? -3.946 4.737 -39.057 1.00 10.18 110 PRO A CA 1
ATOM 705 C C . PRO A 1 90 ? -4.474 3.736 -40.024 1.00 10.68 110 PRO A C 1
ATOM 706 O O . PRO A 1 90 ? -4.965 4.112 -41.079 1.00 12.57 110 PRO A O 1
ATOM 710 N N . ASP A 1 91 ? -4.428 2.480 -39.626 1.00 9.28 111 ASP A N 1
ATOM 711 C CA . ASP A 1 91 ? -5.148 1.444 -40.330 1.00 11.18 111 ASP A CA 1
ATOM 712 C C . ASP A 1 91 ? -6.579 1.203 -39.863 1.00 9.12 111 ASP A C 1
ATOM 713 O O . ASP A 1 91 ? -7.340 0.509 -40.506 1.00 11.12 111 ASP A O 1
ATOM 718 N N . LEU A 1 92 ? -6.904 1.788 -38.696 1.00 8.56 112 LEU A N 1
ATOM 719 C CA . LEU A 1 92 ? -8.202 1.603 -38.090 1.00 7.88 112 LEU A CA 1
ATOM 720 C C . LEU A 1 92 ? -8.379 2.742 -37.071 1.00 7.56 112 LEU A C 1
ATOM 721 O O . LEU A 1 92 ? -7.450 3.107 -36.350 1.00 8.16 112 LEU A O 1
ATOM 726 N N . ILE A 1 93 ? -9.623 3.244 -37.038 1.00 7.25 113 ILE A N 1
ATOM 727 C CA . ILE A 1 93 ? -10.077 4.210 -36.059 1.00 7.20 113 ILE A CA 1
ATOM 728 C C . ILE A 1 93 ? -11.274 3.588 -35.329 1.00 8.45 113 ILE A C 1
ATOM 729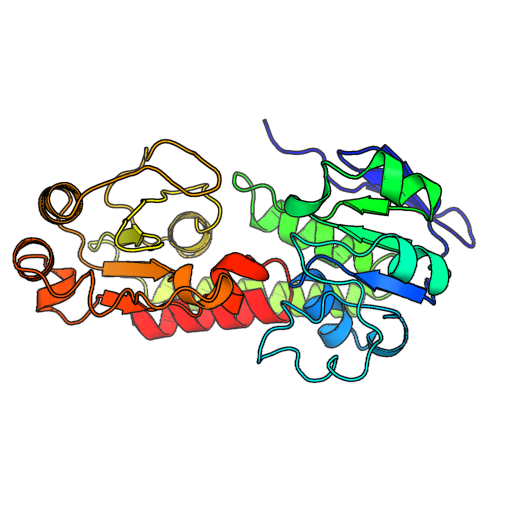 O O . ILE A 1 93 ? -12.177 3.082 -35.986 1.00 8.52 113 ILE A O 1
ATOM 734 N N . ILE A 1 94 ? -11.226 3.613 -33.994 1.00 6.93 114 ILE A N 1
ATOM 735 C CA . ILE A 1 94 ? -12.313 3.039 -33.169 1.00 6.65 114 ILE A CA 1
ATOM 736 C C . ILE A 1 94 ? -13.006 4.166 -32.393 1.00 6.91 114 ILE A C 1
ATOM 737 O O . ILE A 1 94 ? -12.344 4.941 -31.703 1.00 8.93 114 ILE A O 1
ATOM 742 N N . ILE A 1 95 ? -14.317 4.265 -32.573 1.00 7.16 115 ILE A N 1
ATOM 743 C CA . ILE A 1 95 ? -15.142 5.339 -31.994 1.00 7.50 115 ILE A CA 1
ATOM 744 C C . ILE A 1 95 ? -16.311 4.821 -31.221 1.00 8.30 115 ILE A C 1
ATOM 745 O O . ILE A 1 95 ? -16.766 3.669 -31.408 1.00 9.83 115 ILE A O 1
ATOM 750 N N . SER A 1 96 ? -16.840 5.695 -30.393 1.00 8.93 116 SER A N 1
ATOM 751 C CA . SER A 1 96 ? -18.141 5.414 -29.813 1.00 11.40 116 SER A CA 1
ATOM 752 C C . SER A 1 96 ? -19.084 6.521 -30.015 1.00 10.33 116 SER A C 1
ATOM 753 O O . SER A 1 96 ? -18.920 7.326 -30.971 1.00 8.93 116 SER A O 1
ATOM 756 N N . GLY A 1 97 ? -20.106 6.553 -29.179 1.00 8.38 117 GLY A N 1
ATOM 757 C CA . GLY A 1 97 ? -21.189 7.451 -29.463 1.00 8.26 117 GLY A CA 1
ATOM 758 C C . GLY A 1 97 ? -20.842 8.919 -29.587 1.00 8.58 117 GLY A C 1
ATOM 759 O O . GLY A 1 97 ? -21.532 9.663 -30.311 1.00 10.45 117 GLY A O 1
ATOM 760 N N . ARG A 1 98 ? -19.827 9.383 -28.857 1.00 7.87 118 ARG A N 1
ATOM 761 C CA . ARG A 1 98 ? -19.469 10.792 -28.967 1.00 8.91 118 ARG A CA 1
ATOM 762 C C . ARG A 1 98 ? -18.983 11.209 -30.350 1.00 8.05 118 ARG A C 1
ATOM 763 O O . ARG A 1 98 ? -19.015 12.411 -30.695 1.00 11.10 118 ARG A O 1
ATOM 771 N N . GLN A 1 99 ? -18.433 10.249 -31.118 1.00 7.74 119 GLN A N 1
ATOM 772 C CA . GLN A 1 99 ? -17.871 10.587 -32.395 1.00 9.31 119 GLN A CA 1
ATOM 773 C C . GLN A 1 99 ? -18.724 10.095 -33.589 1.00 8.61 119 GLN A C 1
ATOM 774 O O . GLN A 1 99 ? -18.300 10.368 -34.743 1.00 8.85 119 GLN A O 1
ATOM 780 N N . SER A 1 100 ? -19.860 9.443 -33.349 1.00 8.77 120 SER A N 1
ATOM 781 C CA . SER A 1 100 ? -20.748 9.078 -34.476 1.00 9.55 120 SER A CA 1
ATOM 782 C C . SER A 1 100 ? -21.058 10.204 -35.445 1.00 9.43 120 SER A C 1
ATOM 783 O O . SER A 1 100 ? -21.136 10.016 -36.642 1.00 9.56 120 SER A O 1
ATOM 786 N N . LYS A 1 101 ? -21.164 11.413 -34.892 1.00 8.89 121 LYS A N 1
ATOM 787 C CA . LYS A 1 101 ? -21.521 12.563 -35.693 1.00 10.09 121 LYS A CA 1
ATOM 788 C C . LYS A 1 101 ? -20.407 12.939 -36.688 1.00 9.74 121 LYS A C 1
ATOM 789 O O . LYS A 1 101 ? -20.701 13.727 -37.604 1.00 11.82 121 LYS A O 1
ATOM 795 N N . PHE A 1 102 ? -19.196 12.437 -36.509 1.00 9.39 122 PHE A N 1
ATOM 796 C CA . PHE A 1 102 ? -18.087 12.666 -37.393 1.00 9.08 122 PHE A CA 1
ATOM 797 C C . PHE A 1 102 ? -17.700 11.446 -38.217 1.00 9.39 122 PHE A C 1
ATOM 798 O O . PHE A 1 102 ? -16.621 11.392 -38.774 1.00 10.28 122 PHE A O 1
ATOM 806 N N . TYR A 1 103 ? -18.637 10.480 -38.312 1.00 9.43 123 TYR A N 1
ATOM 807 C CA . TYR A 1 103 ? -18.322 9.278 -39.001 1.00 9.36 123 TYR A CA 1
ATOM 808 C C . TYR A 1 103 ? -17.782 9.440 -40.431 1.00 8.85 123 TYR A C 1
ATOM 809 O O . TYR A 1 103 ? -16.766 8.832 -40.748 1.00 9.64 123 TYR A O 1
ATOM 818 N N . ASP A 1 104 ? -18.452 10.252 -41.250 1.00 9.43 124 ASP A N 1
ATOM 819 C CA . ASP A 1 104 ? -18.030 10.347 -42.652 1.00 11.48 124 ASP A CA 1
ATOM 820 C C . ASP A 1 104 ? -16.622 10.948 -42.758 1.00 10.34 124 ASP A C 1
ATOM 821 O O . ASP A 1 104 ? -15.774 10.511 -43.529 1.00 11.71 124 ASP A O 1
ATOM 826 N N . LYS A 1 105 ? -16.327 11.904 -41.909 1.00 10.95 125 LYS A N 1
ATOM 827 C CA . LYS A 1 105 ? -15.025 12.584 -41.891 1.00 12.65 125 LYS A CA 1
ATOM 828 C C . LYS A 1 105 ? -13.916 11.619 -41.455 1.00 10.87 125 LYS A C 1
ATOM 829 O O . LYS A 1 105 ? -12.854 11.608 -42.028 1.00 14.10 125 LYS A O 1
ATOM 835 N N . LEU A 1 106 ? -14.200 10.789 -40.455 1.00 9.09 126 LEU A N 1
ATOM 836 C CA . LEU A 1 106 ? -13.239 9.829 -39.997 1.00 10.30 126 LEU A CA 1
ATOM 837 C C . LEU A 1 106 ? -13.027 8.716 -41.043 1.00 9.26 126 LEU A C 1
ATOM 838 O O . LEU A 1 106 ? -11.871 8.339 -41.266 1.00 10.32 126 LEU A O 1
ATOM 843 N N . LYS A 1 107 ? -14.113 8.250 -41.686 1.00 9.37 127 LYS A N 1
ATOM 844 C CA . LYS A 1 107 ? -13.991 7.163 -42.591 1.00 9.76 127 LYS A CA 1
ATOM 845 C C . LYS A 1 107 ? -13.217 7.581 -43.839 1.00 10.42 127 LYS A C 1
ATOM 846 O O . LYS A 1 107 ? -12.616 6.716 -44.501 1.00 12.38 127 LYS A O 1
ATOM 852 N N . GLU A 1 108 ? -13.208 8.862 -44.197 1.00 10.29 128 GLU A N 1
ATOM 853 C CA . GLU A 1 108 ? -12.317 9.372 -45.255 1.00 12.45 128 GLU A CA 1
ATOM 854 C C . GLU A 1 108 ? -10.820 9.080 -44.959 1.00 13.56 128 GLU A C 1
ATOM 855 O O . GLU A 1 108 ? -10.007 9.052 -45.878 1.00 15.78 128 GLU A O 1
ATOM 861 N N . ILE A 1 109 ? -10.472 9.075 -43.681 1.00 11.13 129 ILE A N 1
ATOM 862 C CA . ILE A 1 109 ? -9.097 8.846 -43.263 1.00 12.41 129 ILE A CA 1
ATOM 863 C C . ILE A 1 109 ? -8.730 7.385 -43.191 1.00 11.95 129 ILE A C 1
ATOM 864 O O . ILE A 1 109 ? -7.693 6.967 -43.675 1.00 13.01 129 ILE A O 1
ATOM 869 N N . ALA A 1 110 ? -9.596 6.590 -42.576 1.00 10.27 130 ALA A N 1
ATOM 870 C CA . ALA A 1 110 ? -9.299 5.176 -42.356 1.00 8.89 130 ALA A CA 1
ATOM 871 C C . ALA A 1 110 ? -10.555 4.433 -41.977 1.00 7.60 130 ALA A C 1
ATOM 872 O O . ALA A 1 110 ? -11.553 5.071 -41.582 1.00 9.82 130 ALA A O 1
ATOM 874 N N . PRO A 1 111 ? -10.530 3.093 -42.111 1.00 8.83 131 PRO A N 1
ATOM 875 C CA . PRO A 1 111 ? -11.690 2.320 -41.654 1.00 8.67 131 PRO A CA 1
ATOM 876 C C . PRO A 1 111 ? -12.095 2.708 -40.212 1.00 9.44 131 PRO A C 1
ATOM 877 O O . PRO A 1 111 ? -11.187 2.879 -39.380 1.00 8.55 131 PRO A O 1
ATOM 881 N N . THR A 1 112 ? -13.394 2.825 -39.977 1.00 7.95 132 THR A N 1
ATOM 882 C CA . THR A 1 112 ? -13.896 3.421 -38.730 1.00 7.79 132 THR A CA 1
ATOM 883 C C . THR A 1 112 ? -14.928 2.476 -38.139 1.00 8.95 132 THR A C 1
ATOM 884 O O . THR A 1 112 ? -15.993 2.273 -38.692 1.00 8.98 132 THR A O 1
ATOM 888 N N . LEU A 1 113 ? -14.582 1.878 -36.995 1.00 7.55 133 LEU A N 1
ATOM 889 C CA . LEU A 1 113 ? -15.373 0.821 -36.317 1.00 7.91 133 LEU A CA 1
ATOM 890 C C . LEU A 1 113 ? -16.082 1.483 -35.123 1.00 7.94 133 LEU A C 1
ATOM 891 O O . LEU A 1 113 ? -15.430 2.177 -34.307 1.00 8.56 133 LEU A O 1
ATOM 896 N N . PHE A 1 114 ? -17.382 1.272 -35.081 1.00 7.71 134 PHE A N 1
ATOM 897 C CA . PHE A 1 114 ? -18.197 1.798 -33.984 1.00 7.85 134 PHE A CA 1
ATOM 898 C C . PHE A 1 114 ? -18.381 0.737 -32.909 1.00 8.27 134 PHE A C 1
ATOM 899 O O . PHE A 1 114 ? -18.783 -0.393 -33.183 1.00 10.10 134 PHE A O 1
ATOM 907 N N . VAL A 1 115 ? -18.020 1.117 -31.685 1.00 9.34 135 VAL A N 1
ATOM 908 C CA . VAL A 1 115 ? -18.136 0.249 -30.494 1.00 9.17 135 VAL A CA 1
ATOM 909 C C . VAL A 1 115 ? -19.037 0.857 -29.389 1.00 10.39 135 VAL A C 1
ATOM 910 O O . VAL A 1 115 ? -18.835 0.690 -28.215 1.00 14.09 135 VAL A O 1
ATOM 914 N N . GLY A 1 116 ? -20.040 1.627 -29.719 1.00 17.39 136 GLY A N 1
ATOM 915 C CA . GLY A 1 116 ? -20.844 2.124 -28.630 1.00 16.56 136 GLY A CA 1
ATOM 916 C C . GLY A 1 116 ? -21.602 0.978 -27.914 1.00 14.86 136 GLY A C 1
ATOM 917 O O . GLY A 1 116 ? -21.909 -0.066 -28.415 1.00 18.53 136 GLY A O 1
ATOM 918 N N . LEU A 1 117 ? -21.962 1.248 -26.679 1.00 13.47 137 LEU A N 1
ATOM 919 C CA . LEU A 1 117 ? -22.742 0.334 -25.895 1.00 12.14 137 LEU A CA 1
ATOM 920 C C . LEU A 1 117 ? -24.236 0.633 -26.192 1.00 11.33 137 LEU A C 1
ATOM 921 O O . LEU A 1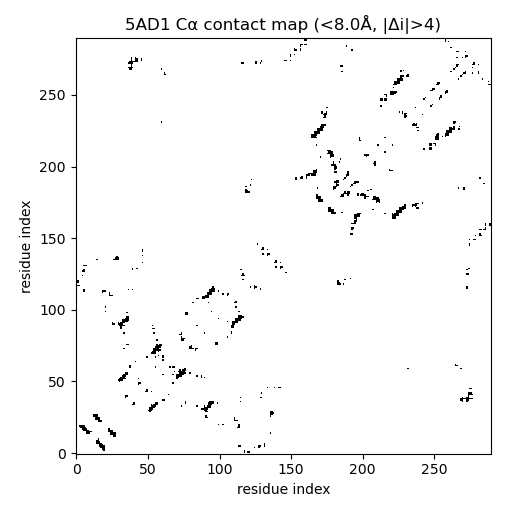 117 ? -24.657 1.795 -26.425 1.00 15.08 137 LEU A O 1
ATOM 926 N N . ASP A 1 118 ? -25.024 -0.436 -26.137 1.00 10.93 138 ASP A N 1
ATOM 927 C CA . ASP A 1 118 ? -26.498 -0.389 -26.176 1.00 11.47 138 ASP A CA 1
ATOM 928 C C . ASP A 1 118 ? -26.991 -0.315 -24.736 1.00 12.17 138 ASP A C 1
ATOM 929 O O . ASP A 1 118 ? -26.875 -1.316 -24.000 1.00 11.79 138 ASP A O 1
ATOM 934 N N . ASN A 1 119 ? -27.438 0.858 -24.327 1.00 12.51 139 ASN A N 1
ATOM 935 C CA . ASN A 1 119 ? -27.936 1.032 -22.951 1.00 12.97 139 ASN A CA 1
ATOM 936 C C . ASN A 1 119 ? -29.053 0.094 -22.580 1.00 12.25 139 ASN A C 1
ATOM 937 O O . ASN A 1 119 ? -29.272 -0.183 -21.376 1.00 14.50 139 ASN A O 1
ATOM 942 N N . ALA A 1 120 ? -29.780 -0.427 -23.572 1.00 14.34 140 ALA A N 1
ATOM 943 C CA . ALA A 1 120 ? -30.872 -1.353 -23.303 1.00 14.83 140 ALA A CA 1
ATOM 944 C C . ALA A 1 120 ? -30.401 -2.796 -23.215 1.00 15.29 140 ALA A C 1
ATOM 945 O O . ALA A 1 120 ? -31.136 -3.665 -22.815 1.00 17.56 140 ALA A O 1
ATOM 947 N N . ASN A 1 121 ? -29.161 -3.054 -23.656 1.00 11.94 141 ASN A N 1
ATOM 948 C CA . ASN A 1 121 ? -28.598 -4.436 -23.721 1.00 11.37 141 ASN A CA 1
ATOM 949 C C . ASN A 1 121 ? -27.098 -4.329 -23.460 1.00 11.76 141 ASN A C 1
ATOM 950 O O . ASN A 1 121 ? -26.246 -4.642 -24.306 1.00 11.35 141 ASN A O 1
ATOM 955 N N . PHE A 1 122 ? -26.775 -3.877 -22.245 1.00 10.87 142 PHE A N 1
ATOM 956 C CA . PHE A 1 122 ? -25.377 -3.583 -21.928 1.00 8.61 142 PHE A CA 1
ATOM 957 C C . PHE A 1 122 ? -24.478 -4.809 -22.116 1.00 8.88 142 PHE A C 1
ATOM 958 O O . PHE A 1 122 ? -23.442 -4.687 -22.794 1.00 10.47 142 PHE A O 1
ATOM 966 N N . LEU A 1 123 ? -24.793 -5.929 -21.451 1.00 9.01 143 LEU A N 1
ATOM 967 C CA . LEU A 1 123 ? -23.850 -7.057 -21.477 1.00 10.32 143 LEU A CA 1
ATOM 968 C C . LEU A 1 123 ? -23.638 -7.621 -22.885 1.00 10.91 143 LEU A C 1
ATOM 969 O O . LEU A 1 123 ? -22.517 -7.963 -23.253 1.00 10.94 143 LEU A O 1
ATOM 974 N N . SER A 1 124 ? -24.727 -7.690 -23.639 1.00 10.33 144 SER A N 1
ATOM 975 C CA . SER A 1 124 ? -24.629 -8.209 -25.020 1.00 11.42 144 SER A CA 1
ATOM 976 C C . SER A 1 124 ? -23.709 -7.318 -25.859 1.00 9.84 144 SER A C 1
ATOM 977 O O . SER A 1 124 ? -22.823 -7.815 -26.591 1.00 10.49 144 SER A O 1
ATOM 980 N N . SER A 1 125 ? -23.910 -6.005 -25.782 1.00 8.29 145 SER A N 1
ATOM 981 C CA . SER A 1 125 ? -23.089 -5.066 -26.543 1.00 9.47 145 SER A CA 1
ATOM 982 C C . SER A 1 125 ? -21.654 -5.075 -26.026 1.00 7.64 145 SER A C 1
ATOM 983 O O . SER A 1 125 ? -20.701 -5.035 -26.839 1.00 9.08 145 SER A O 1
ATOM 986 N N . PHE A 1 126 ? -21.482 -5.126 -24.704 1.00 8.64 146 PHE A N 1
ATOM 987 C CA . PHE A 1 126 ? -20.148 -5.166 -24.108 1.00 7.50 146 PHE A CA 1
ATOM 988 C C . PHE A 1 126 ? -19.367 -6.348 -24.668 1.00 7.62 146 PHE A C 1
ATOM 989 O O . PHE A 1 126 ? -18.231 -6.250 -25.097 1.00 9.09 146 PHE A O 1
ATOM 997 N N . GLU A 1 127 ? -20.027 -7.513 -24.619 1.00 7.99 147 GLU A N 1
ATOM 998 C CA . GLU A 1 127 ? -19.315 -8.740 -25.130 1.00 9.69 147 GLU A CA 1
ATOM 999 C C . GLU A 1 127 ? -19.003 -8.632 -26.624 1.00 8.64 147 GLU A C 1
ATOM 1000 O O . GLU A 1 127 ? -17.919 -9.047 -27.084 1.00 9.72 147 GLU A O 1
ATOM 1006 N N . ASN A 1 128 ? -19.987 -8.110 -27.373 1.00 8.35 148 ASN A N 1
ATOM 1007 C CA . ASN A 1 128 ? -19.745 -7.917 -28.810 1.00 8.75 148 ASN A CA 1
ATOM 1008 C C . ASN A 1 128 ? -18.554 -7.002 -29.081 1.00 8.53 148 ASN A C 1
ATOM 1009 O O . ASN A 1 128 ? -17.746 -7.320 -29.960 1.00 9.77 148 ASN A O 1
ATOM 1014 N N . ASN A 1 129 ? -18.430 -5.922 -28.342 1.00 7.90 149 ASN A N 1
ATOM 1015 C CA . ASN A 1 129 ? -17.301 -5.033 -28.572 1.00 8.64 149 ASN A CA 1
ATOM 1016 C C . ASN A 1 129 ? -15.994 -5.694 -28.258 1.00 8.62 149 ASN A C 1
ATOM 1017 O O . ASN A 1 129 ? -15.032 -5.637 -29.049 1.00 9.64 149 ASN A O 1
ATOM 1022 N N . VAL A 1 130 ? -15.913 -6.335 -27.074 1.00 8.69 150 VAL A N 1
ATOM 1023 C CA . VAL A 1 130 ? -14.664 -7.012 -26.692 1.00 9.99 150 VAL A CA 1
ATOM 1024 C C . VAL A 1 130 ? -14.283 -8.108 -27.691 1.00 8.75 150 VAL A C 1
ATOM 1025 O O . VAL A 1 130 ? -13.104 -8.223 -28.101 1.00 10.10 150 VAL A O 1
ATOM 1029 N N . LEU A 1 131 ? -15.259 -8.984 -27.983 1.00 8.73 151 LEU A N 1
ATOM 1030 C CA . LEU A 1 131 ? -14.957 -10.124 -28.841 1.00 9.50 151 LEU A CA 1
ATOM 1031 C C . LEU A 1 131 ? -14.660 -9.703 -30.297 1.00 8.91 151 LEU A C 1
ATOM 1032 O O . LEU A 1 131 ? -13.880 -10.382 -30.960 1.00 10.76 151 LEU A O 1
ATOM 1037 N N . SER A 1 132 ? -15.228 -8.607 -30.770 1.00 9.41 152 SER A N 1
ATOM 1038 C CA . SER A 1 132 ? -14.923 -8.134 -32.097 1.00 10.23 152 SER A CA 1
ATOM 1039 C C . SER A 1 132 ? -13.497 -7.659 -32.153 1.00 8.80 152 SER A C 1
ATOM 1040 O O . SER A 1 132 ? -12.792 -7.915 -33.104 1.00 10.55 152 SER A O 1
ATOM 1043 N N . VAL A 1 133 ? -13.073 -6.855 -31.190 1.00 9.37 153 VAL A N 1
ATOM 1044 C CA . VAL A 1 133 ? -11.661 -6.447 -31.129 1.00 9.69 153 VAL A CA 1
ATOM 1045 C C . VAL A 1 133 ? -10.744 -7.640 -30.995 1.00 10.37 153 VAL A C 1
ATOM 1046 O O . VAL A 1 133 ? -9.737 -7.773 -31.713 1.00 11.82 153 VAL A O 1
ATOM 1050 N N . ALA A 1 134 ? -11.126 -8.609 -30.169 1.00 9.37 154 ALA A N 1
ATOM 1051 C CA . ALA A 1 134 ? -10.316 -9.812 -29.983 1.00 10.94 154 ALA A CA 1
ATOM 1052 C C . ALA A 1 134 ? -10.196 -10.584 -31.284 1.00 10.36 154 ALA A C 1
ATOM 1053 O O . ALA A 1 134 ? -9.118 -11.094 -31.610 1.00 11.48 154 ALA A O 1
ATOM 1055 N N . LYS A 1 135 ? -11.312 -10.671 -32.041 1.00 9.44 155 LYS A N 1
ATOM 1056 C CA A LYS A 1 135 ? -11.277 -11.389 -33.329 0.50 8.79 155 LYS A CA 1
ATOM 1057 C CA B LYS A 1 135 ? -11.290 -11.390 -33.319 0.50 8.81 155 LYS A CA 1
ATOM 1058 C C . LYS A 1 135 ? -10.257 -10.784 -34.280 1.00 9.48 155 LYS A C 1
ATOM 1059 O O . LYS A 1 135 ? -9.585 -11.519 -34.985 1.00 10.08 155 LYS A O 1
ATOM 1068 N N . LEU A 1 136 ? -10.125 -9.456 -34.323 1.00 9.75 156 LEU A N 1
ATOM 1069 C CA . LEU A 1 136 ? -9.168 -8.840 -35.184 1.00 10.00 156 LEU A CA 1
ATOM 1070 C C . LEU A 1 136 ? -7.736 -9.330 -34.963 1.00 10.77 156 LEU A C 1
ATOM 1071 O O . LEU A 1 136 ? -6.943 -9.368 -35.939 1.00 11.48 156 LEU A O 1
ATOM 1076 N N . TYR A 1 137 ? -7.445 -9.711 -33.712 1.00 10.14 157 TYR A N 1
ATOM 1077 C CA . TYR A 1 137 ? -6.102 -10.081 -33.321 1.00 10.42 157 TYR A CA 1
ATOM 1078 C C . TYR A 1 137 ? -5.941 -11.556 -33.022 1.00 10.20 157 TYR A C 1
ATOM 1079 O O . TYR A 1 137 ? -4.875 -11.997 -32.655 1.00 11.40 157 TYR A O 1
ATOM 1088 N N . GLY A 1 138 ? -7.010 -12.341 -33.199 1.00 10.63 158 GLY A N 1
ATOM 1089 C CA . GLY A 1 138 ? -6.969 -13.763 -32.859 1.00 11.42 158 GLY A CA 1
ATOM 1090 C C . GLY A 1 138 ? -6.862 -14.073 -31.356 1.00 10.16 158 GLY A C 1
ATOM 1091 O O . GLY A 1 138 ? -6.283 -15.087 -30.945 1.00 12.09 158 GLY A O 1
ATOM 1092 N N . LEU A 1 139 ? -7.444 -13.163 -30.564 1.00 9.12 159 LEU A N 1
ATOM 1093 C CA . LEU A 1 139 ? -7.351 -13.235 -29.074 1.00 9.87 159 LEU A CA 1
ATOM 1094 C C . LEU A 1 139 ? -8.667 -13.614 -28.402 1.00 10.19 159 LEU A C 1
ATOM 1095 O O . LEU A 1 139 ? -8.893 -13.257 -27.240 1.00 11.08 159 LEU A O 1
ATOM 1100 N N . GLU A 1 140 ? -9.530 -14.353 -29.112 1.00 11.14 160 GLU A N 1
ATOM 1101 C CA . GLU A 1 140 ? -10.770 -14.775 -28.557 1.00 12.66 160 GLU A CA 1
ATOM 1102 C C . GLU A 1 140 ? -10.645 -15.552 -27.271 1.00 10.80 160 GLU A C 1
ATOM 1103 O O . GLU A 1 140 ? -11.421 -15.303 -26.329 1.00 12.59 160 GLU A O 1
ATOM 1109 N N . LYS A 1 141 ? -9.658 -16.424 -27.196 1.00 12.40 161 LYS A N 1
ATOM 1110 C CA . LYS A 1 141 ? -9.507 -17.266 -25.965 1.00 14.41 161 LYS A CA 1
ATOM 1111 C C . LYS A 1 141 ? -9.289 -16.383 -24.735 1.00 12.10 161 LYS A C 1
ATOM 1112 O O . LYS A 1 141 ? -9.936 -16.565 -23.701 1.00 13.23 161 LYS A O 1
ATOM 1118 N N . GLU A 1 142 ? -8.343 -15.450 -24.875 1.00 11.22 162 GLU A N 1
ATOM 1119 C CA . GLU A 1 142 ? -7.990 -14.573 -23.776 1.00 12.98 162 GLU A CA 1
ATOM 1120 C C . GLU A 1 142 ? -9.211 -13.701 -23.431 1.00 11.51 162 GLU A C 1
ATOM 1121 O O . GLU A 1 142 ? -9.475 -13.435 -22.222 1.00 12.25 162 GLU A O 1
ATOM 1127 N N . ALA A 1 143 ? -9.870 -13.149 -24.419 1.00 10.13 163 ALA A N 1
ATOM 1128 C CA . ALA A 1 143 ? -11.001 -12.284 -24.152 1.00 10.17 163 ALA A CA 1
ATOM 1129 C C . ALA A 1 143 ? -12.144 -13.015 -23.438 1.00 10.15 163 ALA A C 1
ATOM 1130 O O . ALA A 1 143 ? -12.785 -12.494 -22.508 1.00 11.28 163 ALA A O 1
ATOM 1132 N N . LEU A 1 144 ? -12.429 -14.226 -23.920 1.00 10.39 164 LEU A N 1
ATOM 1133 C CA . LEU A 1 144 ? -13.493 -15.012 -23.329 1.00 10.07 164 LEU A CA 1
ATOM 1134 C C . LEU A 1 144 ? -13.217 -15.339 -21.858 1.00 9.94 164 LEU A C 1
ATOM 1135 O O . LEU A 1 144 ? -14.124 -15.307 -20.995 1.00 11.77 164 LEU A O 1
ATOM 1140 N N . GLU A 1 145 ? -11.956 -15.612 -21.538 1.00 10.98 165 GLU A N 1
ATOM 1141 C CA . GLU A 1 145 ? -11.600 -15.866 -20.114 1.00 12.47 165 GLU A CA 1
ATOM 1142 C C . GLU A 1 145 ? -11.870 -14.627 -19.274 1.00 11.34 165 GLU A C 1
ATOM 1143 O O . GLU A 1 145 ? -12.363 -14.728 -18.126 1.00 12.35 165 GLU A O 1
ATOM 1149 N N . LYS A 1 146 ? -11.495 -13.453 -19.784 1.00 10.58 166 LYS A N 1
ATOM 1150 C CA . LYS A 1 146 ? -11.691 -12.226 -19.059 1.00 10.55 166 LYS A CA 1
ATOM 1151 C C . LYS A 1 146 ? -13.178 -11.891 -18.890 1.00 10.69 166 LYS A C 1
ATOM 1152 O O . LYS A 1 146 ? -13.634 -11.380 -17.847 1.00 11.77 166 LYS A O 1
ATOM 1158 N N . ILE A 1 147 ? -13.968 -12.158 -19.917 1.00 10.66 167 ILE A N 1
ATOM 1159 C CA . ILE A 1 147 ? -15.428 -11.999 -19.795 1.00 9.91 167 ILE A CA 1
ATOM 1160 C C . ILE A 1 147 ? -16.018 -12.951 -18.757 1.00 10.57 167 ILE A C 1
ATOM 1161 O O . ILE A 1 147 ? -16.894 -12.559 -17.976 1.00 11.55 167 ILE A O 1
ATOM 1166 N N . SER A 1 148 ? -15.543 -14.209 -18.756 1.00 11.16 168 SER A N 1
ATOM 1167 C CA . SER A 1 148 ? -16.048 -15.197 -17.772 1.00 12.92 168 SER A CA 1
ATOM 1168 C C . SER A 1 148 ? -15.747 -14.705 -16.340 1.00 11.66 168 SER A C 1
ATOM 1169 O O . SER A 1 148 ? -16.572 -14.855 -15.407 1.00 13.70 168 SER A O 1
ATOM 1172 N N . ASP A 1 149 ? -14.553 -14.150 -16.139 1.00 11.75 169 ASP A N 1
ATOM 1173 C CA . ASP A 1 149 ? -14.153 -13.620 -14.815 1.00 14.50 169 ASP A CA 1
ATOM 1174 C C . ASP A 1 149 ? -15.101 -12.457 -14.422 1.00 13.73 169 ASP A C 1
ATOM 1175 O O . ASP A 1 149 ? -15.533 -12.370 -13.284 1.00 13.17 169 ASP A O 1
ATOM 1180 N N . ILE A 1 150 ? -15.408 -11.563 -15.358 1.00 11.45 170 ILE A N 1
ATOM 1181 C CA . ILE A 1 150 ? -16.362 -10.461 -15.104 1.00 10.92 170 ILE A CA 1
ATOM 1182 C C . ILE A 1 150 ? -17.699 -11.030 -14.725 1.00 10.56 170 ILE A C 1
ATOM 1183 O O . ILE A 1 150 ? -18.339 -10.528 -13.771 1.00 11.84 170 ILE A O 1
ATOM 1188 N N . LYS A 1 151 ? -18.197 -12.021 -15.443 1.00 11.27 171 LYS A N 1
ATOM 1189 C CA . LYS A 1 151 ? -19.501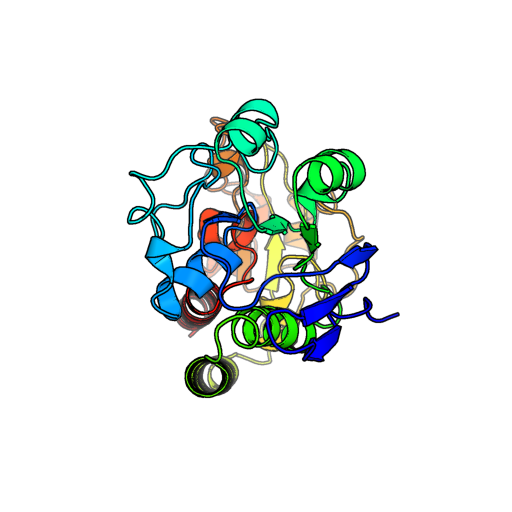 -12.614 -15.098 1.00 12.30 171 LYS A CA 1
ATOM 1190 C C . LYS A 1 151 ? -19.514 -13.195 -13.672 1.00 11.80 171 LYS A C 1
ATOM 1191 O O . LYS A 1 151 ? -20.496 -13.064 -12.942 1.00 13.62 171 LYS A O 1
ATOM 1197 N N . ASN A 1 152 ? -18.384 -13.774 -13.263 1.00 11.38 172 ASN A N 1
ATOM 1198 C CA . ASN A 1 152 ? -18.274 -14.275 -11.878 1.00 14.17 172 ASN A CA 1
ATOM 1199 C C . ASN A 1 152 ? -18.318 -13.138 -10.883 1.00 14.14 172 ASN A C 1
ATOM 1200 O O . ASN A 1 152 ? -19.015 -13.256 -9.889 1.00 15.58 172 ASN A O 1
ATOM 1205 N N . GLU A 1 153 ? -17.625 -12.030 -11.188 1.00 13.45 173 GLU A N 1
ATOM 1206 C CA . GLU A 1 153 ? -17.688 -10.871 -10.347 1.00 14.27 173 GLU A CA 1
ATOM 1207 C C . GLU A 1 153 ? -19.070 -10.299 -10.238 1.00 13.67 173 GLU A C 1
ATOM 1208 O O . GLU A 1 153 ? -19.430 -9.806 -9.137 1.00 15.18 173 GLU A O 1
ATOM 1214 N N . ILE A 1 154 ? -19.812 -10.269 -11.334 1.00 13.31 174 ILE A N 1
ATOM 1215 C CA . ILE A 1 154 ? -21.201 -9.815 -11.331 1.00 12.93 174 ILE A CA 1
ATOM 1216 C C . ILE A 1 154 ? -22.035 -10.670 -10.349 1.00 13.23 174 ILE A C 1
ATOM 1217 O O . ILE A 1 154 ? -22.746 -10.125 -9.543 1.00 14.26 174 ILE A O 1
ATOM 1222 N N . GLU A 1 155 ? -21.865 -11.988 -10.400 1.00 13.45 175 GLU A N 1
ATOM 1223 C CA . GLU A 1 155 ? -22.599 -12.855 -9.506 1.00 16.44 175 GLU A CA 1
ATOM 1224 C C . GLU A 1 155 ? -22.286 -12.618 -8.060 1.00 13.48 175 GLU A C 1
ATOM 1225 O O . GLU A 1 155 ? -23.195 -12.519 -7.214 1.00 17.79 175 GLU A O 1
ATOM 1231 N N . LYS A 1 156 ? -21.002 -12.397 -7.762 1.00 14.57 176 LYS A N 1
ATOM 1232 C CA . LYS A 1 156 ? -20.595 -12.123 -6.380 1.00 17.17 176 LYS A CA 1
ATOM 1233 C C . LYS A 1 156 ? -21.111 -10.776 -5.882 1.00 17.05 176 LYS A C 1
ATOM 1234 O O . LYS A 1 156 ? -21.503 -10.650 -4.711 1.00 20.90 176 LYS A O 1
ATOM 1240 N N . ALA A 1 157 ? -21.177 -9.772 -6.745 1.00 16.10 177 ALA A N 1
ATOM 1241 C CA . ALA A 1 157 ? -21.635 -8.524 -6.348 1.00 15.92 177 ALA A CA 1
ATOM 1242 C C . ALA A 1 157 ? -23.162 -8.606 -6.091 1.00 16.38 177 ALA A C 1
ATOM 1243 O O . ALA A 1 157 ? -23.660 -8.082 -5.102 1.00 16.52 177 ALA A O 1
ATOM 1245 N N . LYS A 1 158 ? -23.884 -9.245 -6.998 1.00 15.84 178 LYS A N 1
ATOM 1246 C CA . LYS A 1 158 ? -25.336 -9.399 -6.861 1.00 18.34 178 LYS A CA 1
ATOM 1247 C C . LYS A 1 158 ? -25.755 -10.075 -5.543 1.00 18.81 178 LYS A C 1
ATOM 1248 O O . LYS A 1 158 ? -26.787 -9.700 -4.940 1.00 20.66 178 LYS A O 1
ATOM 1254 N N . SER A 1 159 ? -24.897 -11.002 -5.085 1.00 19.08 179 SER A N 1
ATOM 1255 C CA . SER A 1 159 ? -25.170 -11.768 -3.940 1.00 21.31 179 SER A CA 1
ATOM 1256 C C . SER A 1 159 ? -25.185 -10.946 -2.645 1.00 19.81 179 SER A C 1
ATOM 1257 O O . SER A 1 159 ? -25.770 -11.397 -1.645 1.00 26.03 179 SER A O 1
ATOM 1260 N N . ILE A 1 160 ? -24.542 -9.770 -2.646 1.00 20.00 180 ILE A N 1
ATOM 1261 C CA . ILE A 1 160 ? -24.510 -8.945 -1.452 1.00 18.29 180 ILE A CA 1
ATOM 1262 C C . ILE A 1 160 ? -25.515 -7.786 -1.435 1.00 20.13 180 ILE A C 1
ATOM 1263 O O . ILE A 1 160 ? -25.602 -7.071 -0.441 1.00 20.98 180 ILE A O 1
ATOM 1268 N N . VAL A 1 161 ? -26.260 -7.626 -2.535 1.00 17.45 181 VAL A N 1
ATOM 1269 C CA . VAL A 1 161 ? -27.208 -6.554 -2.679 1.00 17.73 181 VAL A CA 1
ATOM 1270 C C . VAL A 1 161 ? -28.441 -6.788 -1.813 1.00 21.22 181 VAL A C 1
ATOM 1271 O O . VAL A 1 161 ? -28.948 -7.917 -1.733 1.00 22.07 181 VAL A O 1
ATOM 1275 N N . ASP A 1 162 ? -28.881 -5.703 -1.137 1.00 19.51 182 ASP A N 1
ATOM 1276 C CA . ASP A 1 162 ? -30.063 -5.711 -0.238 1.00 19.84 182 ASP A CA 1
ATOM 1277 C C . ASP A 1 162 ? -31.282 -5.385 -1.012 1.00 20.28 182 ASP A C 1
ATOM 1278 O O . ASP A 1 162 ? -31.402 -4.282 -1.473 1.00 23.26 182 ASP A O 1
ATOM 1283 N N . GLU A 1 163 ? -32.145 -6.390 -1.188 1.00 20.10 183 GLU A N 1
ATOM 1284 C CA . GLU A 1 163 ? -33.381 -6.360 -1.979 1.00 24.95 183 GLU A CA 1
ATOM 1285 C C . GLU A 1 163 ? -34.325 -5.241 -1.608 1.00 20.31 183 GLU A C 1
ATOM 1286 O O . GLU A 1 163 ? -35.141 -4.819 -2.394 1.00 33.72 183 GLU A O 1
ATOM 1288 N N . ASP A 1 164 ? -34.250 -4.794 -0.375 1.00 23.05 184 ASP A N 1
ATOM 1289 C CA . ASP A 1 164 ? -35.215 -3.826 0.164 1.00 25.66 184 ASP A CA 1
ATOM 1290 C C . ASP A 1 164 ? -34.712 -2.368 0.038 1.00 28.13 184 ASP A C 1
ATOM 1291 O O . ASP A 1 164 ? -35.373 -1.468 0.501 1.00 29.66 184 ASP A O 1
ATOM 1296 N N . LYS A 1 165 ? -33.533 -2.145 -0.495 1.00 16.10 185 LYS A N 1
ATOM 1297 C CA . LYS A 1 165 ? -33.052 -0.764 -0.618 1.00 14.94 185 LYS A CA 1
ATOM 1298 C C . LYS A 1 165 ? -33.158 -0.336 -2.065 1.00 14.20 185 LYS A C 1
ATOM 1299 O O . LYS A 1 165 ? -33.093 -1.136 -2.963 1.00 17.57 185 LYS A O 1
ATOM 1305 N N . LYS A 1 166 ? -33.318 0.967 -2.257 1.00 10.29 186 LYS A N 1
ATOM 1306 C CA A LYS A 1 166 ? -33.472 1.595 -3.591 0.50 10.04 186 LYS A CA 1
ATOM 1307 C CA B LYS A 1 166 ? -33.456 1.583 -3.584 0.50 10.61 186 LYS A CA 1
ATOM 1308 C C . LYS A 1 166 ? -32.480 2.728 -3.775 1.00 8.62 186 LYS A C 1
ATOM 1309 O O . LYS A 1 166 ? -32.138 3.446 -2.809 1.00 10.96 186 LYS A O 1
ATOM 1319 N N . ALA A 1 167 ? -32.042 2.898 -5.019 1.00 9.98 187 ALA A N 1
ATOM 1320 C CA . ALA A 1 167 ? -31.039 3.873 -5.358 1.00 9.01 187 ALA A CA 1
ATOM 1321 C C . ALA A 1 167 ? -31.527 4.875 -6.425 1.00 8.55 187 ALA A C 1
ATOM 1322 O O . ALA A 1 167 ? -32.360 4.538 -7.278 1.00 9.13 187 ALA A O 1
ATOM 1324 N N . LEU A 1 168 ? -30.889 6.042 -6.421 1.00 8.22 188 LEU A N 1
ATOM 1325 C CA . LEU A 1 168 ? -31.006 7.052 -7.450 1.00 8.10 188 LEU A CA 1
ATOM 1326 C C . LEU A 1 168 ? -29.624 7.379 -7.959 1.00 8.63 188 LEU A C 1
ATOM 1327 O O . LEU A 1 168 ? -28.696 7.596 -7.165 1.00 9.40 188 LEU A O 1
ATOM 1332 N N . ILE A 1 169 ? -29.505 7.434 -9.304 1.00 7.68 189 ILE A N 1
ATOM 1333 C CA . ILE A 1 169 ? -28.252 7.857 -9.973 1.00 6.84 189 ILE A CA 1
ATOM 1334 C C . ILE A 1 169 ? -28.387 9.287 -10.450 1.00 6.45 189 ILE A C 1
ATOM 1335 O O . ILE A 1 169 ? -29.350 9.620 -11.156 1.00 7.62 189 ILE A O 1
ATOM 1340 N N . ILE A 1 170 ? -27.436 10.148 -10.014 1.00 7.72 190 ILE A N 1
ATOM 1341 C CA . ILE A 1 170 ? -27.411 11.515 -10.423 1.00 7.75 190 ILE A CA 1
ATOM 1342 C C . ILE A 1 170 ? -26.050 11.916 -10.980 1.00 7.28 190 ILE A C 1
ATOM 1343 O O . ILE A 1 170 ? -25.041 11.294 -10.710 1.00 8.53 190 ILE A O 1
ATOM 1348 N N . LEU A 1 171 ? -26.096 13.001 -11.742 1.00 9.51 191 LEU A N 1
ATOM 1349 C CA A LEU A 1 171 ? -24.969 13.641 -12.379 0.50 9.91 191 LEU A CA 1
ATOM 1350 C CA B LEU A 1 171 ? -24.961 13.642 -12.412 0.50 10.09 191 LEU A CA 1
ATOM 1351 C C . LEU A 1 171 ? -24.990 15.113 -12.043 1.00 9.37 191 LEU A C 1
ATOM 1352 O O . LEU A 1 171 ? -26.060 15.767 -12.135 1.00 10.94 191 LEU A O 1
ATOM 1361 N N . THR A 1 172 ? -23.850 15.652 -11.666 1.00 9.08 192 THR A N 1
ATOM 1362 C CA . THR A 1 172 ? -23.754 17.059 -11.436 1.00 9.43 192 THR A CA 1
ATOM 1363 C C . THR A 1 172 ? -22.877 17.763 -12.453 1.00 9.33 192 THR A C 1
ATOM 1364 O O . THR A 1 172 ? -21.834 17.269 -12.850 1.00 9.68 192 THR A O 1
ATOM 1368 N N . ASN A 1 173 ? -23.350 18.937 -12.883 1.00 10.27 193 ASN A N 1
ATOM 1369 C CA . ASN A 1 173 ? -22.650 19.785 -13.799 1.00 11.65 193 ASN A CA 1
ATOM 1370 C C . ASN A 1 173 ? -22.969 21.219 -13.493 1.00 11.12 193 ASN A C 1
ATOM 1371 O O . ASN A 1 173 ? -24.147 21.565 -13.378 1.00 13.05 193 ASN A O 1
ATOM 1376 N N . SER A 1 174 ? -21.938 22.069 -13.449 1.00 10.80 194 SER A N 1
ATOM 1377 C CA A SER A 1 174 ? -22.166 23.363 -12.864 0.50 10.04 194 SER A CA 1
ATOM 1378 C CA B SER A 1 174 ? -22.112 23.359 -12.835 0.50 10.85 194 SER A CA 1
ATOM 1379 C C . SER A 1 174 ? -22.773 23.130 -11.462 1.00 11.09 194 SER A C 1
ATOM 1380 O O . SER A 1 174 ? -22.372 22.119 -10.774 1.00 13.04 194 SER A O 1
ATOM 1385 N N . ASN A 1 175 ? -23.763 23.945 -11.059 1.00 12.41 195 ASN A N 1
ATOM 1386 C CA A ASN A 1 175 ? -24.445 23.703 -9.789 0.60 14.55 195 ASN A CA 1
ATOM 1387 C CA B ASN A 1 175 ? -24.464 23.683 -9.808 0.40 15.43 195 ASN A CA 1
ATOM 1388 C C . ASN A 1 175 ? -25.758 22.967 -9.998 1.00 16.54 195 ASN A C 1
ATOM 1389 O O . ASN A 1 175 ? -26.604 22.951 -9.093 1.00 20.56 195 ASN A O 1
ATOM 1398 N N . LYS A 1 176 ? -25.880 22.322 -11.150 1.00 16.59 196 LYS A N 1
ATOM 1399 C CA . LYS A 1 176 ? -27.068 21.586 -11.551 1.00 17.21 196 LYS A CA 1
ATOM 1400 C C . LYS A 1 176 ? -26.984 20.075 -11.391 1.00 12.81 196 LYS A C 1
ATOM 1401 O O . LYS A 1 176 ? -25.921 19.448 -11.515 1.00 20.00 196 LYS A O 1
ATOM 1404 N N . ILE A 1 177 ? -28.155 19.484 -11.191 1.00 9.57 197 ILE A N 1
ATOM 1405 C CA . ILE A 1 177 ? -28.296 18.054 -10.979 1.00 10.54 197 ILE A CA 1
ATOM 1406 C C . ILE A 1 177 ? -29.179 17.472 -12.071 1.00 9.46 197 ILE A C 1
ATOM 1407 O O . ILE A 1 177 ? -30.237 18.059 -12.380 1.00 9.66 197 ILE A O 1
ATOM 1412 N N . SER A 1 178 ? -28.820 16.290 -12.552 1.00 9.24 198 SER A N 1
ATOM 1413 C CA . SER A 1 178 ? -29.701 15.537 -13.461 1.00 9.64 198 SER A CA 1
ATOM 1414 C C . SER A 1 178 ? -29.713 14.076 -13.024 1.00 8.37 198 SER A C 1
ATOM 1415 O O . SER A 1 178 ? -28.789 13.600 -12.368 1.00 10.35 198 SER A O 1
ATOM 1418 N N . ALA A 1 179 ? -30.768 13.375 -13.415 1.00 8.08 199 ALA A N 1
ATOM 1419 C CA . ALA A 1 179 ? -30.980 12.003 -12.957 1.00 7.39 199 ALA A CA 1
ATOM 1420 C C . ALA A 1 179 ? -31.026 11.012 -14.131 1.00 6.95 199 ALA A C 1
ATOM 1421 O O . ALA A 1 179 ? -31.370 11.390 -15.288 1.00 7.84 199 ALA A O 1
ATOM 1423 N N . PHE A 1 180 ? -30.734 9.768 -13.817 1.00 7.55 200 PHE A N 1
ATOM 1424 C CA . PHE A 1 180 ? -30.606 8.651 -14.746 1.00 8.10 200 PHE A CA 1
ATOM 1425 C C . PHE A 1 180 ? -31.255 7.446 -14.132 1.00 7.69 200 PHE A C 1
ATOM 1426 O O . PHE A 1 180 ? -31.009 7.180 -12.957 1.00 8.89 200 PHE A O 1
ATOM 1434 N N . GLY A 1 181 ? -31.994 6.648 -14.915 1.00 8.99 201 GLY A N 1
ATOM 1435 C CA . GLY A 1 181 ? -32.599 5.405 -14.440 1.00 10.43 201 GLY A CA 1
ATOM 1436 C C . GLY A 1 181 ? -32.040 4.133 -15.010 1.00 9.58 201 GLY A C 1
ATOM 1437 O O . GLY A 1 181 ? -31.027 4.138 -15.679 1.00 10.52 201 GLY A O 1
ATOM 1438 N N . PRO A 1 182 ? -32.754 3.044 -14.764 1.00 9.30 202 PRO A N 1
ATOM 1439 C CA . PRO A 1 182 ? -32.456 1.765 -15.454 1.00 11.42 202 PRO A CA 1
ATOM 1440 C C . PRO A 1 182 ? -32.384 1.991 -16.988 1.00 10.01 202 PRO A C 1
ATOM 1441 O O . PRO A 1 182 ? -33.125 2.788 -17.539 1.00 11.12 202 PRO A O 1
ATOM 1445 N N . GLN A 1 183 ? -31.478 1.275 -17.611 1.00 8.75 203 GLN A N 1
ATOM 1446 C CA . GLN A 1 183 ? -31.276 1.312 -19.074 1.00 11.66 203 GLN A CA 1
ATOM 1447 C C . GLN A 1 183 ? -30.789 2.638 -19.591 1.00 12.00 203 GLN A C 1
ATOM 1448 O O . GLN A 1 183 ? -30.846 2.907 -20.780 1.00 13.42 203 GLN A O 1
ATOM 1454 N N . SER A 1 184 ? -30.156 3.428 -18.721 1.00 10.67 204 SER A N 1
ATOM 1455 C CA . SER A 1 184 ? -29.457 4.636 -19.060 1.00 9.30 204 SER A CA 1
ATOM 1456 C C . SER A 1 184 ? -27.961 4.339 -19.274 1.00 9.78 204 SER A C 1
ATOM 1457 O O . SER A 1 184 ? -27.499 3.213 -19.080 1.00 9.80 204 SER A O 1
ATOM 1460 N N . ARG A 1 185 ? -27.178 5.398 -19.509 1.00 9.26 205 ARG A N 1
ATOM 1461 C CA . ARG A 1 185 ? -25.733 5.268 -19.646 1.00 9.21 205 ARG A CA 1
ATOM 1462 C C . ARG A 1 185 ? -25.023 4.772 -18.389 1.00 8.25 205 ARG A C 1
ATOM 1463 O O . ARG A 1 185 ? -23.863 4.372 -18.460 1.00 9.34 205 ARG A O 1
ATOM 1471 N N . PHE A 1 186 ? -25.723 4.852 -17.228 1.00 8.73 206 PHE A N 1
ATOM 1472 C CA . PHE A 1 186 ? -25.172 4.364 -15.950 1.00 9.71 206 PHE A CA 1
ATOM 1473 C C . PHE A 1 186 ? -25.965 3.193 -15.407 1.00 8.76 206 PHE A C 1
ATOM 1474 O O . PHE A 1 186 ? -25.825 2.811 -14.256 1.00 10.01 206 PHE A O 1
ATOM 1482 N N . GLY A 1 187 ? -26.815 2.597 -16.270 1.00 9.26 207 GLY A N 1
ATOM 1483 C CA . GLY A 1 187 ? -27.811 1.640 -15.857 1.00 11.16 207 GLY A CA 1
ATOM 1484 C C . GLY A 1 187 ? -27.312 0.335 -15.295 1.00 11.65 207 GLY A C 1
ATOM 1485 O O . GLY A 1 187 ? -28.109 -0.339 -14.648 1.00 11.39 207 GLY A O 1
ATOM 1486 N N . ILE A 1 188 ? -26.063 -0.020 -15.489 1.00 9.89 208 ILE A N 1
ATOM 1487 C CA . ILE A 1 188 ? -25.610 -1.319 -14.960 1.00 10.53 208 ILE A CA 1
ATOM 1488 C C . ILE A 1 188 ? -25.835 -1.474 -13.456 1.00 10.11 208 ILE A C 1
ATOM 1489 O O . ILE A 1 188 ? -26.009 -2.594 -12.980 1.00 10.75 208 ILE A O 1
ATOM 1494 N N . ILE A 1 189 ? -25.838 -0.350 -12.731 1.00 9.39 209 ILE A N 1
ATOM 1495 C CA . ILE A 1 189 ? -26.130 -0.378 -11.292 1.00 9.38 209 ILE A CA 1
ATOM 1496 C C . ILE A 1 189 ? -27.460 -1.115 -11.015 1.00 10.04 209 ILE A C 1
ATOM 1497 O O . ILE A 1 189 ? -27.577 -1.959 -10.108 1.00 11.12 209 ILE A O 1
ATOM 1502 N N . HIS A 1 190 ? -28.459 -0.809 -11.845 1.00 9.69 210 HIS A N 1
ATOM 1503 C CA . HIS A 1 190 ? -29.770 -1.387 -11.743 1.00 8.70 210 HIS A CA 1
ATOM 1504 C C . HIS A 1 190 ? -29.931 -2.645 -12.579 1.00 10.83 210 HIS A C 1
ATOM 1505 O O . HIS A 1 190 ? -30.557 -3.626 -12.128 1.00 14.81 210 HIS A O 1
ATOM 1512 N N . ASP A 1 191 ? -29.386 -2.646 -13.788 1.00 10.20 211 ASP A N 1
ATOM 1513 C CA . ASP A 1 191 ? -29.733 -3.642 -14.803 1.00 11.79 211 ASP A CA 1
ATOM 1514 C C . ASP A 1 191 ? -28.886 -4.914 -14.727 1.00 12.23 211 ASP A C 1
ATOM 1515 O O . ASP A 1 191 ? -29.320 -5.981 -15.183 1.00 16.31 211 ASP A O 1
ATOM 1520 N N . VAL A 1 192 ? -27.675 -4.805 -14.248 1.00 10.95 212 VAL A N 1
ATOM 1521 C CA . VAL A 1 192 ? -26.743 -5.918 -14.201 1.00 12.98 212 VAL A CA 1
ATOM 1522 C C . VAL A 1 192 ? -26.455 -6.310 -12.724 1.00 13.29 212 VAL A C 1
ATOM 1523 O O . VAL A 1 192 ? -26.398 -7.504 -12.404 1.00 14.96 212 VAL A O 1
ATOM 1527 N N . LEU A 1 193 ? -26.305 -5.318 -11.845 1.00 11.17 213 LEU A N 1
ATOM 1528 C CA . LEU A 1 193 ? -25.992 -5.548 -10.431 1.00 14.44 213 LEU A CA 1
ATOM 1529 C C . LEU A 1 193 ? -27.303 -5.629 -9.532 1.00 13.41 213 LEU A C 1
ATOM 1530 O O . LEU A 1 193 ? -27.196 -6.072 -8.399 1.00 23.93 213 LEU A O 1
ATOM 1535 N N . GLY A 1 194 ? -28.476 -5.353 -10.100 1.00 14.44 214 GLY A N 1
ATOM 1536 C CA . GLY A 1 194 ? -29.735 -5.611 -9.481 1.00 16.37 214 GLY A CA 1
ATOM 1537 C C . GLY A 1 194 ? -30.119 -4.700 -8.332 1.00 16.46 214 GLY A C 1
ATOM 1538 O O . GLY A 1 194 ? -30.976 -5.026 -7.565 1.00 20.19 214 GLY A O 1
ATOM 1539 N N . ILE A 1 195 ? -29.419 -3.588 -8.148 1.00 10.53 215 ILE A N 1
ATOM 1540 C CA . ILE A 1 195 ? -29.838 -2.590 -7.168 1.00 11.63 215 ILE A CA 1
ATOM 1541 C C . ILE A 1 195 ? -31.115 -1.986 -7.625 1.00 10.04 215 ILE A C 1
ATOM 1542 O O . ILE A 1 195 ? -31.227 -1.480 -8.746 1.00 11.80 215 ILE A O 1
ATOM 1547 N N . ASN A 1 196 ? -32.105 -1.973 -6.752 1.00 11.89 216 ASN A N 1
ATOM 1548 C CA . ASN A 1 196 ? -33.419 -1.467 -7.097 1.00 11.42 216 ASN A CA 1
ATOM 1549 C C . ASN A 1 196 ? -33.354 0.046 -7.370 1.00 10.88 216 ASN A C 1
ATOM 1550 O O . ASN A 1 196 ? -32.584 0.765 -6.758 1.00 10.74 216 ASN A O 1
ATOM 1555 N N . ALA A 1 197 ? -34.255 0.488 -8.244 1.00 10.78 217 ALA A N 1
ATOM 1556 C CA . ALA A 1 197 ? -34.388 1.901 -8.592 1.00 9.73 217 ALA A CA 1
ATOM 1557 C C . ALA A 1 197 ? -35.511 2.591 -7.832 1.00 10.92 217 ALA A C 1
ATOM 1558 O O . ALA A 1 197 ? -36.580 2.011 -7.622 1.00 14.10 217 ALA A O 1
ATOM 1560 N N . VAL A 1 198 ? -35.271 3.846 -7.431 1.00 10.40 218 VAL A N 1
ATOM 1561 C CA . VAL A 1 198 ? -36.365 4.631 -6.841 1.00 11.08 218 VAL A CA 1
ATOM 1562 C C . VAL A 1 198 ? -37.448 4.974 -7.863 1.00 11.40 218 VAL A C 1
ATOM 1563 O O . VAL A 1 198 ? -38.612 5.250 -7.515 1.00 14.22 218 VAL A O 1
ATOM 1567 N N . ASP A 1 199 ? -37.035 5.051 -9.147 1.00 10.76 219 ASP A N 1
ATOM 1568 C CA . ASP A 1 199 ? -37.915 5.480 -10.239 1.00 13.30 219 ASP A CA 1
ATOM 1569 C C . ASP A 1 199 ? -37.486 4.722 -11.456 1.00 11.09 219 ASP A C 1
ATOM 1570 O O . ASP A 1 199 ? -36.381 4.896 -11.949 1.00 10.83 219 ASP A O 1
ATOM 1575 N N . GLU A 1 200 ? -38.339 3.831 -11.917 1.00 12.70 220 GLU A N 1
ATOM 1576 C CA . GLU A 1 200 ? -38.012 3.012 -13.111 1.00 10.69 220 GLU A CA 1
ATOM 1577 C C . GLU A 1 200 ? -37.987 3.809 -14.401 1.00 11.20 220 GLU A C 1
ATOM 1578 O O . GLU A 1 200 ? -37.395 3.323 -15.369 1.00 12.21 220 GLU A O 1
ATOM 1584 N N . ASN A 1 201 ? -38.668 4.967 -14.405 1.00 10.63 221 ASN A N 1
ATOM 1585 C CA . ASN A 1 201 ? -38.877 5.745 -15.637 1.00 10.43 221 ASN A CA 1
ATOM 1586 C C . ASN A 1 201 ? -38.445 7.190 -15.495 1.00 10.09 221 ASN A C 1
ATOM 1587 O O . ASN A 1 201 ? -39.265 8.121 -15.313 1.00 13.71 221 ASN A O 1
ATOM 1592 N N . ILE A 1 202 ? -37.142 7.357 -15.560 1.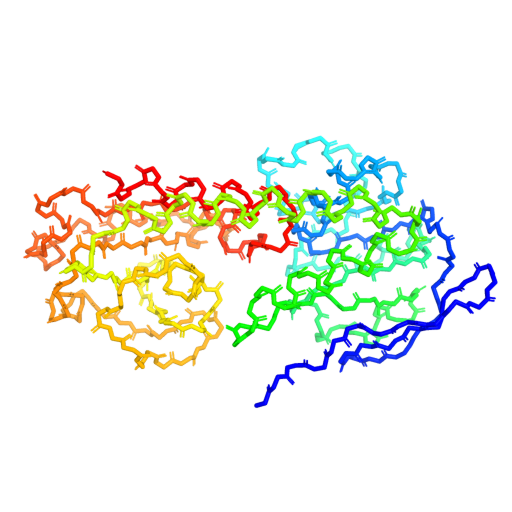00 9.68 222 ILE A N 1
ATOM 1593 C CA . ILE A 1 202 ? -36.548 8.687 -15.559 1.00 9.93 222 ILE A CA 1
ATOM 1594 C C . ILE A 1 202 ? -36.288 9.072 -17.047 1.00 8.50 222 ILE A C 1
ATOM 1595 O O . ILE A 1 202 ? -35.590 8.344 -17.757 1.00 9.64 222 ILE A O 1
ATOM 1600 N N . LYS A 1 203 ? -36.860 10.179 -17.434 1.00 9.04 223 LYS A N 1
ATOM 1601 C CA . LYS A 1 203 ? -36.783 10.673 -18.821 1.00 8.53 223 LYS A CA 1
ATOM 1602 C C . LYS A 1 203 ? -35.372 10.562 -19.329 1.00 9.51 223 LYS A C 1
ATOM 1603 O O . LYS A 1 203 ? -34.447 11.065 -18.701 1.00 10.58 223 LYS A O 1
ATOM 1609 N N . VAL A 1 204 ? -35.198 9.918 -20.474 1.00 9.42 224 VAL A N 1
ATOM 1610 C CA . VAL A 1 204 ? -33.883 9.715 -21.088 1.00 8.25 224 VAL A CA 1
ATOM 1611 C C . VAL A 1 204 ? -33.361 11.018 -21.705 1.00 8.16 224 VAL A C 1
ATOM 1612 O O . VAL A 1 204 ? -34.084 11.765 -22.340 1.00 9.85 224 VAL A O 1
ATOM 1616 N N . GLY A 1 205 ? -32.078 11.216 -21.531 1.00 9.54 225 GLY A N 1
ATOM 1617 C CA . GLY A 1 205 ? -31.305 12.213 -22.279 1.00 8.25 225 GLY A CA 1
ATOM 1618 C C . GLY A 1 205 ? -29.859 11.913 -22.072 1.00 8.42 225 GLY A C 1
ATOM 1619 O O . GLY A 1 205 ? -29.459 11.364 -21.035 1.00 9.80 225 GLY A O 1
ATOM 1620 N N . THR A 1 206 ? -29.030 12.326 -23.030 1.00 8.28 226 THR A N 1
ATOM 1621 C CA . THR A 1 206 ? -27.616 11.999 -22.963 1.00 9.08 226 THR A CA 1
ATOM 1622 C C . THR A 1 206 ? -27.019 12.490 -21.626 1.00 9.18 226 THR A C 1
ATOM 1623 O O . THR A 1 206 ? -26.223 11.744 -21.003 1.00 10.62 226 THR A O 1
ATOM 1627 N N . HIS A 1 207 ? -27.394 13.704 -21.213 1.00 8.76 227 HIS A N 1
ATOM 1628 C CA . HIS A 1 207 ? -26.875 14.286 -19.985 1.00 7.63 227 HIS A CA 1
ATOM 1629 C C . HIS A 1 207 ? -27.897 14.348 -18.858 1.00 9.37 227 HIS A C 1
ATOM 1630 O O . HIS A 1 207 ? -27.673 15.046 -17.858 1.00 11.69 227 HIS A O 1
ATOM 1637 N N . GLY A 1 208 ? -28.934 13.549 -19.010 1.00 9.79 228 GLY A N 1
ATOM 1638 C CA . GLY A 1 208 ? -29.897 13.280 -17.922 1.00 10.21 228 GLY A CA 1
ATOM 1639 C C . GLY A 1 208 ? -31.051 14.245 -17.812 1.00 10.58 228 GLY A C 1
ATOM 1640 O O . GLY A 1 208 ? -31.122 15.309 -18.434 1.00 15.59 228 GLY A O 1
ATOM 1641 N N . LYS A 1 209 ? -31.949 13.851 -16.955 1.00 8.45 229 LYS A N 1
ATOM 1642 C CA . LYS A 1 209 ? -33.171 14.588 -16.703 1.00 9.89 229 LYS A CA 1
ATOM 1643 C C . LYS A 1 209 ? -32.907 15.649 -15.621 1.00 8.59 229 LYS A C 1
ATOM 1644 O O . LYS A 1 209 ? -32.541 15.265 -14.516 1.00 8.94 229 LYS A O 1
ATOM 1649 N N . SER A 1 210 ? -33.115 16.912 -15.895 1.00 9.42 230 SER A N 1
ATOM 1650 C CA . SER A 1 210 ? -32.903 17.960 -14.906 1.00 9.47 230 SER A CA 1
ATOM 1651 C C . SER A 1 210 ? -33.836 17.698 -13.733 1.00 9.88 230 SER A C 1
ATOM 1652 O O . SER A 1 210 ? -35.051 17.570 -13.922 1.00 11.00 230 SER A O 1
ATOM 1655 N N . ILE A 1 211 ? -33.277 17.698 -12.526 1.00 9.27 231 ILE A N 1
ATOM 1656 C CA . ILE A 1 211 ? -34.050 17.546 -11.277 1.00 8.56 231 ILE A CA 1
ATOM 1657 C C . ILE A 1 211 ? -33.530 18.519 -10.229 1.00 10.39 231 ILE A C 1
ATOM 1658 O O . ILE A 1 211 ? -32.460 19.103 -10.376 1.00 13.09 231 ILE A O 1
ATOM 1663 N N . ASN A 1 212 ? -34.337 18.732 -9.189 1.00 9.73 232 ASN A N 1
ATOM 1664 C CA . ASN A 1 212 ? -33.874 19.487 -8.031 1.00 10.39 232 ASN A CA 1
ATOM 1665 C C . ASN A 1 212 ? -33.743 18.546 -6.816 1.00 10.01 232 ASN A C 1
ATOM 1666 O O . ASN A 1 212 ? -34.089 17.380 -6.833 1.00 10.76 232 ASN A O 1
ATOM 1671 N N . SER A 1 213 ? -33.250 19.133 -5.732 1.00 9.68 233 SER A N 1
ATOM 1672 C CA . SER A 1 213 ? -33.073 18.368 -4.519 1.00 10.35 233 SER A CA 1
ATOM 1673 C C . SER A 1 213 ? -34.393 17.952 -3.878 1.00 9.33 233 SER A C 1
ATOM 1674 O O . SER A 1 213 ? -34.460 16.938 -3.171 1.00 10.92 233 SER A O 1
ATOM 1677 N N . GLU A 1 214 ? -35.438 18.741 -4.113 1.00 9.62 234 GLU A N 1
ATOM 1678 C CA . GLU A 1 214 ? -36.797 18.338 -3.685 1.00 9.80 234 GLU A CA 1
ATOM 1679 C C . GLU A 1 214 ? -37.217 16.974 -4.281 1.00 10.01 234 GLU A C 1
ATOM 1680 O O . GLU A 1 214 ? -37.815 16.157 -3.603 1.00 10.91 234 GLU A O 1
ATOM 1686 N N . PHE A 1 215 ? -36.856 16.729 -5.544 1.00 9.16 235 PHE A N 1
ATOM 1687 C CA . PHE A 1 215 ? -37.133 15.472 -6.205 1.00 8.92 235 PHE A CA 1
ATOM 1688 C C . PHE A 1 215 ? -36.372 14.336 -5.504 1.00 8.01 235 PHE A C 1
ATOM 1689 O O . PHE A 1 215 ? -36.920 13.268 -5.300 1.00 9.70 235 PHE A O 1
ATOM 1697 N N . ILE A 1 216 ? -35.087 14.606 -5.207 1.00 8.43 236 ILE A N 1
ATOM 1698 C CA . ILE A 1 216 ? -34.301 13.579 -4.522 1.00 8.68 236 ILE A CA 1
ATOM 1699 C C . ILE A 1 216 ? -34.981 13.169 -3.217 1.00 8.62 236 ILE A C 1
ATOM 1700 O O . ILE A 1 216 ? -35.092 11.960 -2.914 1.00 9.71 236 ILE A O 1
ATOM 1705 N N . LEU A 1 217 ? -35.397 14.170 -2.423 1.00 9.29 237 LEU A N 1
ATOM 1706 C CA . LEU A 1 217 ? -36.040 13.879 -1.126 1.00 8.45 237 LEU A CA 1
ATOM 1707 C C . LEU A 1 217 ? -37.376 13.129 -1.359 1.00 9.90 237 LEU A C 1
ATOM 1708 O O . LEU A 1 217 ? -37.695 12.170 -0.659 1.00 12.79 237 LEU A O 1
ATOM 1713 N N . GLU A 1 218 ? -38.143 13.568 -2.360 1.00 10.16 238 GLU A N 1
ATOM 1714 C CA . GLU A 1 218 ? -39.452 12.931 -2.647 1.00 10.57 238 GLU A CA 1
ATOM 1715 C C . GLU A 1 218 ? -39.313 11.430 -2.939 1.00 11.11 238 GLU A C 1
ATOM 1716 O O . GLU A 1 218 ? -40.106 10.604 -2.436 1.00 13.77 238 GLU A O 1
ATOM 1722 N N . LYS A 1 219 ? -38.265 11.121 -3.711 1.00 10.58 239 LYS A N 1
ATOM 1723 C CA . LYS A 1 219 ? -38.014 9.727 -4.073 1.00 11.83 239 LYS A CA 1
ATOM 1724 C C . LYS A 1 219 ? -37.413 8.896 -2.924 1.00 14.31 239 LYS A C 1
ATOM 1725 O O . LYS A 1 219 ? -37.477 7.655 -2.971 1.00 22.49 239 LYS A O 1
ATOM 1731 N N A ASN A 1 220 ? -36.798 9.634 -1.978 0.50 12.44 240 ASN A N 1
ATOM 1732 N N B ASN A 1 220 ? -36.774 9.463 -1.954 0.50 12.75 240 ASN A N 1
ATOM 1733 C CA A ASN A 1 220 ? -36.066 9.208 -0.714 0.50 12.76 240 ASN A CA 1
ATOM 1734 C CA B ASN A 1 220 ? -36.631 8.638 -0.779 0.50 13.64 240 ASN A CA 1
ATOM 1735 C C A ASN A 1 220 ? -35.340 7.888 -0.899 0.50 14.31 240 ASN A C 1
ATOM 1736 C C B ASN A 1 220 ? -35.434 7.599 -0.953 0.50 14.80 240 ASN A C 1
ATOM 1737 O O A ASN A 1 220 ? -35.695 6.863 -0.393 0.50 20.74 240 ASN A O 1
ATOM 1738 O O B ASN A 1 220 ? -35.503 6.512 -0.430 0.50 21.38 240 ASN A O 1
ATOM 1747 N N . PRO A 1 221 ? -34.331 7.925 -1.701 1.00 9.92 241 PRO A N 1
ATOM 1748 C CA . PRO A 1 221 ? -33.422 6.839 -1.928 1.00 9.14 241 PRO A CA 1
ATOM 1749 C C . PRO A 1 221 ? -32.613 6.442 -0.686 1.00 9.64 241 PRO A C 1
ATOM 1750 O O . PRO A 1 221 ? -32.263 7.290 0.138 1.00 13.45 241 PRO A O 1
ATOM 1754 N N . ASP A 1 222 ? -32.349 5.165 -0.582 1.00 8.72 242 ASP A N 1
ATOM 1755 C CA . ASP A 1 222 ? -31.384 4.602 0.392 1.00 10.24 242 ASP A CA 1
ATOM 1756 C C . ASP A 1 222 ? -29.954 4.864 0.004 1.00 10.07 242 ASP A C 1
ATOM 1757 O O . ASP A 1 222 ? -29.082 4.975 0.846 1.00 9.75 242 ASP A O 1
ATOM 1762 N N . TYR A 1 223 ? -29.683 4.892 -1.298 1.00 8.99 243 TYR A N 1
ATOM 1763 C CA . TYR A 1 223 ? -28.335 5.154 -1.879 1.00 9.30 243 TYR A CA 1
ATOM 1764 C C . TYR A 1 223 ? -28.522 6.254 -2.922 1.00 8.77 243 TYR A C 1
ATOM 1765 O O . TYR A 1 223 ? -29.454 6.194 -3.698 1.00 8.40 243 TYR A O 1
ATOM 1774 N N . ILE A 1 224 ? -27.535 7.134 -2.977 1.00 7.94 244 ILE A N 1
ATOM 1775 C CA . ILE A 1 224 ? -27.420 8.060 -4.126 1.00 8.43 244 ILE A CA 1
ATOM 1776 C C . ILE A 1 224 ? -26.058 7.855 -4.745 1.00 8.05 244 ILE A C 1
ATOM 1777 O O . ILE A 1 224 ? -25.077 8.014 -4.072 1.00 8.59 244 ILE A O 1
ATOM 1782 N N . PHE A 1 225 ? -26.064 7.431 -6.002 1.00 7.61 245 PHE A N 1
ATOM 1783 C CA . PHE A 1 225 ? -24.835 7.306 -6.775 1.00 7.67 245 PHE A CA 1
ATOM 1784 C C . PHE A 1 225 ? -24.603 8.554 -7.582 1.00 7.23 245 PHE A C 1
ATOM 1785 O O . PHE A 1 225 ? -25.501 8.971 -8.332 1.00 9.10 245 PHE A O 1
ATOM 1793 N N . VAL A 1 226 ? -23.473 9.221 -7.357 1.00 7.20 246 VAL A N 1
ATOM 1794 C CA . VAL A 1 226 ? -23.222 10.529 -7.963 1.00 7.40 246 VAL A CA 1
ATOM 1795 C C . VAL A 1 226 ? -22.036 10.450 -8.936 1.00 8.12 246 VAL A C 1
ATOM 1796 O O . VAL A 1 226 ? -20.996 9.933 -8.616 1.00 10.02 246 VAL A O 1
ATOM 1800 N N . VAL A 1 227 ? -22.274 11.008 -10.125 1.00 8.24 247 VAL A N 1
ATOM 1801 C CA . VAL A 1 227 ? -21.230 11.155 -11.139 1.00 8.80 247 VAL A CA 1
ATOM 1802 C C . VAL A 1 227 ? -20.966 12.640 -11.356 1.00 8.24 247 VAL A C 1
ATOM 1803 O O . VAL A 1 227 ? -21.836 13.377 -11.842 1.00 9.24 247 VAL A O 1
ATOM 1807 N N . ASP A 1 228 ? -19.804 13.096 -10.937 1.00 7.86 248 ASP A N 1
ATOM 1808 C CA . ASP A 1 228 ? -19.524 14.568 -11.015 1.00 8.86 248 ASP A CA 1
ATOM 1809 C C . ASP A 1 228 ? -18.864 14.917 -12.353 1.00 7.99 248 ASP A C 1
ATOM 1810 O O . ASP A 1 228 ? -17.635 14.872 -12.508 1.00 9.54 248 ASP A O 1
ATOM 1815 N N . ARG A 1 229 ? -19.718 15.288 -13.277 1.00 8.82 249 ARG A N 1
ATOM 1816 C CA . ARG A 1 229 ? -19.237 15.717 -14.616 1.00 8.56 249 ARG A CA 1
ATOM 1817 C C . ARG A 1 229 ? -18.382 16.960 -14.570 1.00 9.10 249 ARG A C 1
ATOM 1818 O O . ARG A 1 229 ? -17.561 17.186 -15.484 1.00 8.63 249 ARG A O 1
ATOM 1826 N N . ASN A 1 230 ? -18.524 17.786 -13.530 1.00 8.73 250 ASN A N 1
ATOM 1827 C CA . ASN A 1 230 ? -17.660 18.944 -13.403 1.00 8.28 250 ASN A CA 1
ATOM 1828 C C . ASN A 1 230 ? -16.166 18.575 -13.521 1.00 8.81 250 ASN A C 1
ATOM 1829 O O . ASN A 1 230 ? -15.345 19.356 -14.042 1.00 10.69 250 ASN A O 1
ATOM 1834 N N . VAL A 1 231 ? -15.808 17.408 -12.955 1.00 8.19 251 VAL A N 1
ATOM 1835 C CA . VAL A 1 231 ? -14.397 17.007 -12.928 1.00 10.79 251 VAL A CA 1
ATOM 1836 C C . VAL A 1 231 ? -13.913 16.782 -14.363 1.00 10.16 251 VAL A C 1
ATOM 1837 O O . VAL A 1 231 ? -12.761 17.096 -14.690 1.00 12.10 251 VAL A O 1
ATOM 1841 N N . ILE A 1 232 ? -14.750 16.185 -15.204 1.00 9.99 252 ILE A N 1
ATOM 1842 C CA . ILE A 1 232 ? -14.376 15.834 -16.592 1.00 10.28 252 ILE A CA 1
ATOM 1843 C C . ILE A 1 232 ? -14.259 17.133 -17.420 1.00 11.39 252 ILE A C 1
ATOM 1844 O O . ILE A 1 232 ? -13.336 17.287 -18.168 1.00 13.01 252 ILE A O 1
ATOM 1849 N N . LEU A 1 233 ? -15.173 18.097 -17.199 1.00 10.56 253 LEU A N 1
ATOM 1850 C CA . LEU A 1 233 ? -15.230 19.313 -17.985 1.00 10.54 253 LEU A CA 1
ATOM 1851 C C . LEU A 1 233 ? -14.312 20.395 -17.474 1.00 12.66 253 LEU A C 1
ATOM 1852 O O . LEU A 1 233 ? -14.043 21.375 -18.155 1.00 15.65 253 LEU A O 1
ATOM 1857 N N . GLY A 1 234 ? -13.772 20.237 -16.285 1.00 13.86 254 GLY A N 1
ATOM 1858 C CA . GLY A 1 234 ? -12.876 21.245 -15.751 1.00 13.68 254 GLY A CA 1
ATOM 1859 C C . GLY A 1 234 ? -13.558 22.425 -15.106 1.00 12.85 254 GLY A C 1
ATOM 1860 O O . GLY A 1 234 ? -12.945 23.460 -14.909 1.00 16.55 254 GLY A O 1
ATOM 1861 N N . ASN A 1 235 ? -14.832 22.250 -14.757 1.00 12.66 255 ASN A N 1
ATOM 1862 C CA . ASN A 1 235 ? -15.544 23.285 -14.035 1.00 13.24 255 ASN A CA 1
ATOM 1863 C C . ASN A 1 235 ? -15.159 23.242 -12.563 1.00 13.72 255 ASN A C 1
ATOM 1864 O O . ASN A 1 235 ? -14.774 22.200 -12.079 1.00 16.19 255 ASN A O 1
ATOM 1869 N N . LYS A 1 236 ? -15.309 24.351 -11.883 1.00 13.95 256 LYS A N 1
ATOM 1870 C CA . LYS A 1 236 ? -14.894 24.444 -10.470 1.00 13.77 256 LYS A CA 1
ATOM 1871 C C . LYS A 1 236 ? -15.888 23.846 -9.491 1.00 11.34 256 LYS A C 1
ATOM 1872 O O . LYS A 1 236 ? -15.478 23.455 -8.374 1.00 13.65 256 LYS A O 1
ATOM 1875 N N . GLU A 1 237 ? -17.150 23.772 -9.871 1.00 12.41 257 GLU A N 1
ATOM 1876 C CA . GLU A 1 237 ? -18.157 23.257 -8.954 1.00 11.56 257 GLU A CA 1
ATOM 1877 C C . GLU A 1 237 ? -17.894 21.814 -8.633 1.00 10.40 257 GLU A C 1
ATOM 1878 O O . GLU A 1 237 ? -17.354 21.080 -9.448 1.00 11.11 257 GLU A O 1
ATOM 1884 N N . ARG A 1 238 ? -18.361 21.401 -7.450 1.00 10.98 258 ARG A N 1
ATOM 1885 C CA . ARG A 1 238 ? -18.233 20.019 -7.037 1.00 9.95 258 ARG A CA 1
ATOM 1886 C C . ARG A 1 238 ? -19.483 19.495 -6.371 1.00 10.26 258 ARG A C 1
ATOM 1887 O O . ARG A 1 238 ? -20.141 20.164 -5.557 1.00 11.27 258 ARG A O 1
ATOM 1895 N N . ALA A 1 239 ? -19.768 18.217 -6.663 1.00 9.47 259 ALA A N 1
ATOM 1896 C CA . ALA A 1 239 ? -20.929 17.524 -6.141 1.00 10.60 259 ALA A CA 1
ATOM 1897 C C . ALA A 1 239 ? -21.063 17.552 -4.623 1.00 9.38 259 ALA A C 1
ATOM 1898 O O . ALA A 1 239 ? -22.163 17.676 -4.132 1.00 10.71 259 ALA A O 1
ATOM 1900 N N . GLN A 1 240 ? -19.932 17.420 -3.946 1.00 10.16 260 GLN A N 1
ATOM 1901 C CA A GLN A 1 240 ? -19.958 17.383 -2.463 0.50 10.23 260 GLN A CA 1
ATOM 1902 C CA B GLN A 1 240 ? -19.980 17.326 -2.476 0.50 11.12 260 GLN A CA 1
ATOM 1903 C C . GLN A 1 240 ? -20.527 18.642 -1.869 1.00 11.93 260 GLN A C 1
ATOM 1904 O O . GLN A 1 240 ? -21.193 18.604 -0.829 1.00 19.49 260 GLN A O 1
ATOM 1915 N N . GLY A 1 241 ? -20.316 19.783 -2.549 1.00 11.62 261 GLY A N 1
ATOM 1916 C CA . GLY A 1 241 ? -20.923 21.012 -2.122 1.00 13.09 261 GLY A CA 1
ATOM 1917 C C . GLY A 1 241 ? -22.376 21.160 -2.534 1.00 10.66 261 GLY A C 1
ATOM 1918 O O . GLY A 1 241 ? -23.245 21.599 -1.724 1.00 13.71 261 GLY A O 1
ATOM 1919 N N . ILE A 1 242 ? -22.684 20.742 -3.773 1.00 10.86 262 ILE A N 1
ATOM 1920 C CA . ILE A 1 242 ? -24.045 20.849 -4.269 1.00 12.02 262 ILE A CA 1
ATOM 1921 C C . ILE A 1 242 ? -25.012 20.053 -3.407 1.00 10.28 262 ILE A C 1
ATOM 1922 O O . ILE A 1 242 ? -26.153 20.526 -3.155 1.00 13.83 262 ILE A O 1
ATOM 1927 N N . LEU A 1 243 ? -24.566 18.862 -2.994 1.00 9.18 263 LEU A N 1
ATOM 1928 C CA . LEU A 1 243 ? -25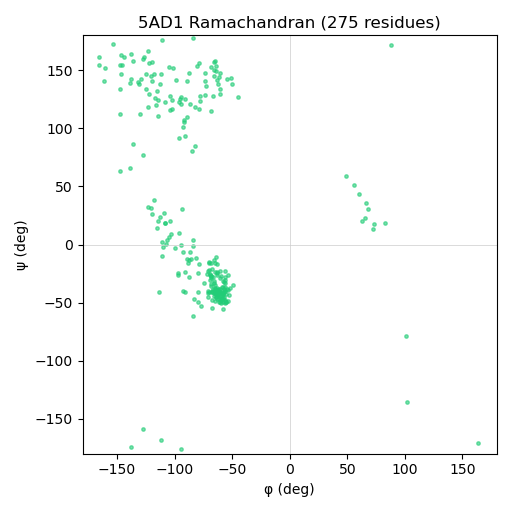.419 17.909 -2.272 1.00 9.71 263 LEU A CA 1
ATOM 1929 C C . LEU A 1 243 ? -25.445 18.128 -0.774 1.00 11.49 263 LEU A C 1
ATOM 1930 O O . LEU A 1 243 ? -26.248 17.475 -0.092 1.00 11.22 263 LEU A O 1
ATOM 1935 N N . ASP A 1 244 ? -24.596 19.049 -0.276 1.00 13.17 264 ASP A N 1
ATOM 1936 C CA . ASP A 1 244 ? -24.631 19.428 1.160 1.00 12.67 264 ASP A CA 1
ATOM 1937 C C . ASP A 1 244 ? -25.705 20.523 1.319 1.00 13.10 264 ASP A C 1
ATOM 1938 O O . ASP A 1 244 ? -25.430 21.712 1.276 1.00 14.23 264 ASP A O 1
ATOM 1943 N N . ASN A 1 245 ? -26.946 20.078 1.380 1.00 10.92 265 ASN A N 1
ATOM 1944 C CA . ASN A 1 245 ? -28.087 20.966 1.458 1.00 11.00 265 ASN A CA 1
ATOM 1945 C C . ASN A 1 245 ? -29.156 20.276 2.319 1.00 10.37 265 ASN A C 1
ATOM 1946 O O . ASN A 1 245 ? -29.146 19.049 2.469 1.00 11.41 265 ASN A O 1
ATOM 1951 N N . ALA A 1 246 ? -30.097 21.070 2.785 1.00 10.68 266 ALA A N 1
ATOM 1952 C CA . ALA A 1 246 ? -31.039 20.603 3.768 1.00 11.41 266 ALA A CA 1
ATOM 1953 C C . ALA A 1 246 ? -32.057 19.612 3.263 1.00 10.52 266 ALA A C 1
ATOM 1954 O O . ALA A 1 246 ? -32.607 18.841 4.039 1.00 14.90 266 ALA A O 1
ATOM 1956 N N . LEU A 1 247 ? -32.315 19.603 1.957 1.00 9.48 267 LEU A N 1
ATOM 1957 C CA . LEU A 1 247 ? -33.243 18.633 1.388 1.00 10.06 267 LEU A CA 1
ATOM 1958 C C . LEU A 1 247 ? -32.579 17.256 1.264 1.00 9.19 267 LEU A C 1
ATOM 1959 O O . LEU A 1 247 ? -33.123 16.254 1.753 1.00 10.21 267 LEU A O 1
ATOM 1964 N N . VAL A 1 248 ? -31.432 17.218 0.625 1.00 9.76 268 VAL A N 1
ATOM 1965 C CA . VAL A 1 248 ? -30.664 15.974 0.515 1.00 9.93 268 VAL A CA 1
ATOM 1966 C C . VAL A 1 248 ? -30.330 15.430 1.896 1.00 9.44 268 VAL A C 1
ATOM 1967 O O . VAL A 1 248 ? -30.334 14.201 2.122 1.00 10.31 268 VAL A O 1
ATOM 1971 N N . ALA A 1 249 ? -30.050 16.322 2.869 1.00 9.97 269 ALA A N 1
ATOM 1972 C CA . ALA A 1 249 ? -29.715 15.856 4.204 1.00 10.33 269 ALA A CA 1
ATOM 1973 C C . ALA A 1 249 ? -30.827 15.050 4.866 1.00 10.20 269 ALA A C 1
ATOM 1974 O O . ALA A 1 249 ? -30.570 14.271 5.772 1.00 11.01 269 ALA A O 1
ATOM 1976 N N . LYS A 1 250 ? -32.054 15.253 4.414 1.00 9.12 270 LYS A N 1
ATOM 1977 C CA . LYS A 1 250 ? -33.180 14.480 4.988 1.00 8.70 270 LYS A CA 1
ATOM 1978 C C . LYS A 1 250 ? -33.392 13.110 4.387 1.00 8.76 270 LYS A C 1
ATOM 1979 O O . LYS A 1 250 ? -34.292 12.384 4.825 1.00 10.10 270 LYS A O 1
ATOM 1985 N N . THR A 1 251 ? -32.580 12.738 3.401 1.00 8.86 271 THR A N 1
ATOM 1986 C CA . THR A 1 251 ? -32.721 11.412 2.775 1.00 8.79 271 THR A CA 1
ATOM 1987 C C . THR A 1 251 ? -32.068 10.322 3.594 1.00 8.18 271 THR A C 1
ATOM 1988 O O . THR A 1 251 ? -31.096 10.565 4.313 1.00 9.28 271 THR A O 1
ATOM 1992 N N . LYS A 1 252 ? -32.563 9.114 3.443 1.00 9.20 272 LYS A N 1
ATOM 1993 C CA . LYS A 1 252 ? -31.954 7.977 4.051 1.00 9.99 272 LYS A CA 1
ATOM 1994 C C . LYS A 1 252 ? -30.487 7.877 3.579 1.00 9.19 272 LYS A C 1
ATOM 1995 O O . LYS A 1 252 ? -29.612 7.508 4.347 1.00 9.35 272 LYS A O 1
ATOM 2001 N N . ALA A 1 253 ? -30.243 8.143 2.291 1.00 9.10 273 ALA A N 1
ATOM 2002 C CA . ALA A 1 253 ? -28.859 8.070 1.805 1.00 9.40 273 ALA A CA 1
ATOM 2003 C C . ALA A 1 253 ? -27.928 8.980 2.601 1.00 8.86 273 ALA A C 1
ATOM 2004 O O . ALA A 1 253 ? -26.858 8.551 3.006 1.00 9.76 273 ALA A O 1
ATOM 2006 N N . ALA A 1 254 ? -28.317 10.232 2.797 1.00 9.22 274 ALA A N 1
ATOM 2007 C CA . ALA A 1 254 ? -27.461 11.132 3.562 1.00 9.31 274 ALA A CA 1
ATOM 2008 C C . ALA A 1 254 ? -27.320 10.667 5.006 1.00 9.12 274 ALA A C 1
ATOM 2009 O O . ALA A 1 254 ? -26.215 10.658 5.552 1.00 10.59 274 ALA A O 1
ATOM 2011 N N . GLN A 1 255 ? -28.436 10.246 5.604 1.00 8.82 275 GLN A N 1
ATOM 2012 C CA . GLN A 1 255 ? -28.444 9.864 7.016 1.00 11.02 275 GLN A CA 1
ATOM 2013 C C . GLN A 1 255 ? -27.631 8.628 7.297 1.00 11.43 275 GLN A C 1
ATOM 2014 O O . GLN A 1 255 ? -27.101 8.497 8.397 1.00 14.98 275 GLN A O 1
ATOM 2020 N N . ASN A 1 256 ? -27.501 7.749 6.313 1.00 10.28 276 ASN A N 1
ATOM 2021 C CA . ASN A 1 256 ? -26.730 6.515 6.451 1.00 10.23 276 ASN A CA 1
ATOM 2022 C C . ASN A 1 256 ? -25.356 6.554 5.771 1.00 9.49 276 ASN A C 1
ATOM 2023 O O . ASN A 1 256 ? -24.706 5.535 5.623 1.00 12.18 276 ASN A O 1
ATOM 2028 N N . LYS A 1 257 ? -24.994 7.741 5.319 1.00 10.63 277 LYS A N 1
ATOM 2029 C CA . LYS A 1 257 ? -23.675 7.955 4.700 1.00 11.14 277 LYS A CA 1
ATOM 2030 C C . LYS A 1 257 ? -23.496 7.047 3.430 1.00 11.00 277 LYS A C 1
ATOM 2031 O O . LYS A 1 257 ? -22.463 6.452 3.205 1.00 12.11 277 LYS A O 1
ATOM 2035 N N . LYS A 1 258 ? -24.558 7.014 2.652 1.00 9.15 278 LYS A N 1
ATOM 2036 C CA . LYS A 1 258 ? -24.625 6.294 1.390 1.00 8.91 278 LYS A CA 1
ATOM 2037 C C . LYS A 1 258 ? -24.867 7.253 0.215 1.00 9.37 278 LYS A C 1
ATOM 2038 O O . LYS A 1 258 ? -25.499 6.864 -0.777 1.00 9.48 278 LYS A O 1
ATOM 2044 N N . ILE A 1 259 ? -24.234 8.439 0.287 1.00 9.16 279 ILE A N 1
ATOM 2045 C CA . ILE A 1 259 ? -24.024 9.250 -0.895 1.00 9.42 279 ILE A CA 1
ATOM 2046 C C . ILE A 1 259 ? -22.662 8.844 -1.451 1.00 9.20 279 ILE A C 1
ATOM 2047 O O . ILE A 1 259 ? -21.657 9.024 -0.773 1.00 11.62 279 ILE A O 1
ATOM 2052 N N . ILE A 1 260 ? -22.677 8.113 -2.581 1.00 8.36 280 ILE A N 1
ATOM 2053 C CA . ILE A 1 260 ? -21.538 7.447 -3.149 1.00 7.32 280 ILE A CA 1
ATOM 2054 C C . ILE A 1 260 ? -21.032 8.215 -4.345 1.00 7.80 280 ILE A C 1
ATOM 2055 O O . ILE A 1 260 ? -21.736 8.304 -5.361 1.00 9.38 280 ILE A O 1
ATOM 2060 N N . TYR A 1 261 ? -19.797 8.726 -4.239 1.00 8.53 281 TYR A N 1
ATOM 2061 C CA . TYR A 1 261 ? -19.196 9.499 -5.298 1.00 8.56 281 TYR A CA 1
ATOM 2062 C C . TYR A 1 261 ? -18.393 8.584 -6.192 1.00 8.19 281 TYR A C 1
ATOM 2063 O O . TYR A 1 261 ? -17.319 8.058 -5.818 1.00 9.71 281 TYR A O 1
ATOM 2072 N N . LEU A 1 262 ? -19.003 8.256 -7.322 1.00 8.20 282 LEU A N 1
ATOM 2073 C CA . LEU A 1 262 ? -18.415 7.348 -8.298 1.00 7.72 282 LEU A CA 1
ATOM 2074 C C . LEU A 1 262 ? -17.277 8.030 -9.066 1.00 8.69 282 LEU A C 1
ATOM 2075 O O . LEU A 1 262 ? -17.311 9.206 -9.352 1.00 10.38 282 LEU A O 1
ATOM 2080 N N . ASP A 1 263 ? -16.274 7.253 -9.457 1.00 8.81 283 ASP A N 1
ATOM 2081 C CA . ASP A 1 263 ? -15.168 7.830 -10.197 1.00 10.14 283 ASP A CA 1
ATOM 2082 C C . ASP A 1 263 ? -15.646 8.275 -11.589 1.00 8.73 283 ASP A C 1
ATOM 2083 O O . ASP A 1 263 ? -16.056 7.429 -12.386 1.00 9.17 283 ASP A O 1
ATOM 2088 N N . PRO A 1 264 ? -15.636 9.575 -11.887 1.00 9.06 284 PRO A N 1
ATOM 2089 C CA . PRO A 1 264 ? -16.276 10.011 -13.107 1.00 9.61 284 PRO A CA 1
ATOM 2090 C C . PRO A 1 264 ? -15.511 9.552 -14.353 1.00 8.97 284 PRO A C 1
ATOM 2091 O O . PRO A 1 264 ? -16.112 9.463 -15.429 1.00 9.92 284 PRO A O 1
ATOM 2095 N N . GLU A 1 265 ? -14.188 9.338 -14.224 1.00 8.98 285 GLU A N 1
ATOM 2096 C CA . GLU A 1 265 ? -13.474 8.878 -15.444 1.00 9.19 285 GLU A CA 1
ATOM 2097 C C . GLU A 1 265 ? -13.944 7.508 -15.880 1.00 9.86 285 GLU A C 1
ATOM 2098 O O . GLU A 1 265 ? -14.099 7.229 -17.110 1.00 14.57 285 GLU A O 1
ATOM 2104 N N . TYR A 1 266 ? -14.207 6.619 -14.924 1.00 8.22 286 TYR A N 1
ATOM 2105 C CA . TYR A 1 266 ? -14.763 5.319 -15.276 1.00 9.10 286 TYR A CA 1
ATOM 2106 C C . TYR A 1 266 ? -16.183 5.447 -15.806 1.00 9.36 286 TYR A C 1
ATOM 2107 O O . TYR A 1 266 ? -16.570 4.855 -16.862 1.00 10.57 286 TYR A O 1
ATOM 2116 N N . TRP A 1 267 ? -17.020 6.082 -15.004 1.00 7.51 287 TRP A N 1
ATOM 2117 C CA . TRP A 1 267 ? -18.476 6.104 -15.249 1.00 8.71 287 TRP A CA 1
ATOM 2118 C C . TRP A 1 267 ? -18.929 6.941 -16.434 1.00 9.07 287 TRP A C 1
ATOM 2119 O O . TRP A 1 267 ? -19.827 6.543 -17.195 1.00 10.42 287 TRP A O 1
ATOM 2130 N N . TYR A 1 268 ? -18.323 8.115 -16.565 1.00 9.11 288 TYR A N 1
ATOM 2131 C CA . TYR A 1 268 ? -18.719 9.010 -17.630 1.00 9.80 288 TYR A CA 1
ATOM 2132 C C . TYR A 1 268 ? -17.907 8.885 -18.938 1.00 10.01 288 TYR A C 1
ATOM 2133 O O . TYR A 1 268 ? -18.485 8.990 -20.001 1.00 10.04 288 TYR A O 1
ATOM 2142 N N . LEU A 1 269 ? -16.603 8.706 -18.802 1.00 10.11 289 LEU A N 1
ATOM 2143 C CA . LEU A 1 269 ? -15.717 8.581 -19.972 1.00 10.75 289 LEU A CA 1
ATOM 2144 C C . LEU A 1 269 ? -15.650 7.153 -20.557 1.00 11.86 289 LEU A C 1
ATOM 2145 O O . LEU A 1 269 ? -16.012 6.937 -21.697 1.00 14.44 289 LEU A O 1
ATOM 2150 N N . ALA A 1 270 ? -15.162 6.180 -19.727 1.00 11.90 290 ALA A N 1
ATOM 2151 C CA . ALA A 1 270 ? -15.095 4.767 -20.199 1.00 15.06 290 ALA A CA 1
ATOM 2152 C C . ALA A 1 270 ? -16.451 4.165 -20.366 1.00 11.60 290 ALA A C 1
ATOM 2153 O O . ALA A 1 270 ? -16.634 3.330 -21.284 1.00 11.82 290 ALA A O 1
ATOM 2155 N N . SER A 1 271 ? -17.378 4.557 -19.512 1.00 12.71 291 SER A N 1
ATOM 2156 C CA . SER A 1 271 ? -18.764 4.079 -19.564 1.00 11.57 291 SER A CA 1
ATOM 2157 C C . SER A 1 271 ? -18.920 2.581 -19.339 1.00 11.21 291 SER A C 1
ATOM 2158 O O . SER A 1 271 ? -19.879 2.020 -19.789 1.00 12.06 291 SER A O 1
ATOM 2161 N N . GLY A 1 272 ? -17.917 1.931 -18.723 1.00 10.51 292 GLY A N 1
ATOM 2162 C CA . GLY A 1 272 ? -17.903 0.485 -18.582 1.00 11.98 292 GLY A CA 1
ATOM 2163 C C . GLY A 1 272 ? -17.610 -0.305 -19.851 1.00 11.26 292 GLY A C 1
ATOM 2164 O O . GLY A 1 272 ? -17.829 -1.536 -19.892 1.00 13.90 292 GLY A O 1
ATOM 2165 N N . ASN A 1 273 ? -17.057 0.350 -20.843 1.00 10.68 293 ASN A N 1
ATOM 2166 C CA . ASN A 1 273 ? -16.861 -0.299 -22.182 1.00 9.48 293 ASN A CA 1
ATOM 2167 C C . ASN A 1 273 ? -15.540 -0.921 -22.359 1.00 11.62 293 ASN A C 1
ATOM 2168 O O . ASN A 1 273 ? -15.048 -0.870 -23.477 1.00 12.35 293 ASN A O 1
ATOM 2173 N N . GLY A 1 274 ? -14.923 -1.425 -21.275 1.00 10.96 294 GLY A N 1
ATOM 2174 C CA . GLY A 1 274 ? -13.673 -2.092 -21.337 1.00 10.48 294 GLY A CA 1
ATOM 2175 C C . GLY A 1 274 ? -13.553 -3.228 -20.318 1.00 10.35 294 GLY A C 1
ATOM 2176 O O . GLY A 1 274 ? -14.223 -3.258 -19.298 1.00 11.48 294 GLY A O 1
ATOM 2177 N N . LEU A 1 275 ? -12.709 -4.215 -20.612 1.00 10.28 295 LEU A N 1
ATOM 2178 C CA . LEU A 1 275 ? -12.469 -5.359 -19.713 1.00 10.32 295 LEU A CA 1
ATOM 2179 C C . LEU A 1 275 ? -11.994 -4.887 -18.348 1.00 10.76 295 LEU A C 1
ATOM 2180 O O . LEU A 1 275 ? -12.386 -5.445 -17.297 1.00 13.65 295 LEU A O 1
ATOM 2185 N N . GLU A 1 276 ? -11.167 -3.856 -18.309 1.00 10.87 296 GLU A N 1
ATOM 2186 C CA . GLU A 1 276 ? -10.631 -3.359 -17.057 1.00 12.61 296 GLU A CA 1
ATOM 2187 C C . GLU A 1 276 ? -11.601 -2.507 -16.343 1.00 11.33 296 GLU A C 1
ATOM 2188 O O . GLU A 1 276 ? -11.886 -2.749 -15.127 1.00 13.04 296 GLU A O 1
ATOM 2194 N N . SER A 1 277 ? -12.179 -1.533 -17.061 1.00 11.38 297 SER A N 1
ATOM 2195 C CA . SER A 1 277 ? -13.119 -0.654 -16.440 1.00 11.63 297 SER A CA 1
ATOM 2196 C C . SER A 1 277 ? -14.307 -1.346 -15.879 1.00 11.06 297 SER A C 1
ATOM 2197 O O . SER A 1 277 ? -14.716 -1.041 -14.767 1.00 10.87 297 SER A O 1
ATOM 2200 N N . LEU A 1 278 ? -14.911 -2.250 -16.622 1.00 10.63 298 LEU A N 1
ATOM 2201 C CA . LEU A 1 278 ? -16.142 -2.874 -16.160 1.00 9.62 298 LEU A CA 1
ATOM 2202 C C . LEU A 1 278 ? -15.812 -3.659 -14.875 1.00 9.20 298 LEU A C 1
ATOM 2203 O O . LEU A 1 278 ? -16.588 -3.532 -13.899 1.00 10.07 298 LEU A O 1
ATOM 2208 N N . LYS A 1 279 ? -14.742 -4.455 -14.832 1.00 8.86 299 LYS A N 1
ATOM 2209 C CA . LYS A 1 279 ? -14.416 -5.162 -13.594 1.00 10.48 299 LYS A CA 1
ATOM 2210 C C . LYS A 1 279 ? -14.268 -4.200 -12.413 1.00 10.21 299 LYS A C 1
ATOM 2211 O O . LYS A 1 279 ? -14.809 -4.452 -11.311 1.00 11.95 299 LYS A O 1
ATOM 2217 N N . THR A 1 280 ? -13.492 -3.148 -12.619 1.00 10.04 300 THR A N 1
ATOM 2218 C CA . THR A 1 280 ? -13.253 -2.202 -11.546 1.00 9.35 300 THR A CA 1
ATOM 2219 C C . THR A 1 280 ? -14.517 -1.511 -11.076 1.00 8.57 300 THR A C 1
ATOM 2220 O O . THR A 1 280 ? -14.725 -1.308 -9.857 1.00 10.70 300 THR A O 1
ATOM 2224 N N . MET A 1 281 ? -15.365 -1.184 -12.017 1.00 9.11 301 MET A N 1
ATOM 2225 C CA . MET A 1 281 ? -16.637 -0.515 -11.686 1.00 9.53 301 MET A CA 1
ATOM 2226 C C . MET A 1 281 ? -17.556 -1.446 -10.921 1.00 10.00 301 MET A C 1
ATOM 2227 O O . MET A 1 281 ? -18.244 -0.970 -9.999 1.00 10.59 301 MET A O 1
ATOM 2232 N N . ILE A 1 282 ? -17.643 -2.751 -11.261 1.00 10.05 302 ILE A N 1
ATOM 2233 C CA . ILE A 1 282 ? -18.452 -3.693 -10.518 1.00 9.61 302 ILE A CA 1
ATOM 2234 C C . ILE A 1 282 ? -17.961 -3.729 -9.048 1.00 10.78 302 ILE A C 1
ATOM 2235 O O . ILE A 1 282 ? -18.790 -3.724 -8.091 1.00 11.08 302 ILE A O 1
ATOM 2240 N N . LEU A 1 283 ? -16.634 -3.818 -8.868 1.00 10.27 303 LEU A N 1
ATOM 2241 C CA . LEU A 1 283 ? -16.068 -3.809 -7.499 1.00 10.98 303 LEU A CA 1
ATOM 2242 C C . LEU A 1 283 ? -16.392 -2.529 -6.750 1.00 9.87 303 LEU A C 1
ATOM 2243 O O . LEU A 1 283 ? -16.679 -2.552 -5.562 1.00 12.61 303 LEU A O 1
ATOM 2248 N N . GLU A 1 284 ? -16.353 -1.400 -7.489 1.00 9.35 304 GLU A N 1
ATOM 2249 C CA . GLU A 1 284 ? -16.616 -0.097 -6.877 1.00 10.68 304 GLU A CA 1
ATOM 2250 C C . GLU A 1 284 ? -18.047 -0.098 -6.261 1.00 10.62 304 GLU A C 1
ATOM 2251 O O . GLU A 1 284 ? -18.288 0.332 -5.134 1.00 11.20 304 GLU A O 1
ATOM 2257 N N . ILE A 1 285 ? -19.016 -0.564 -7.059 1.00 9.40 305 ILE A N 1
ATOM 2258 C CA . ILE A 1 285 ? -20.371 -0.695 -6.589 1.00 9.17 305 ILE A CA 1
ATOM 2259 C C . ILE A 1 285 ? -20.502 -1.665 -5.417 1.00 10.54 305 ILE A C 1
ATOM 2260 O O . ILE A 1 285 ? -21.098 -1.332 -4.376 1.00 12.85 305 ILE A O 1
ATOM 2265 N N . LYS A 1 286 ? -19.937 -2.839 -5.571 1.00 11.56 306 LYS A N 1
ATOM 2266 C CA . LYS A 1 286 ? -20.052 -3.861 -4.539 1.00 11.83 306 LYS A CA 1
ATOM 2267 C C . LYS A 1 286 ? -19.548 -3.290 -3.237 1.00 12.15 306 LYS A C 1
ATOM 2268 O O . LYS A 1 286 ? -20.188 -3.492 -2.186 1.00 14.66 306 LYS A O 1
ATOM 2274 N N . ASN A 1 287 ? -18.365 -2.680 -3.262 1.00 13.30 307 ASN A N 1
ATOM 2275 C CA . ASN A 1 287 ? -17.766 -2.253 -2.031 1.00 14.63 307 ASN A CA 1
ATOM 2276 C C . ASN A 1 287 ? -18.486 -1.038 -1.412 1.00 14.84 307 ASN A C 1
ATOM 2277 O O . ASN A 1 287 ? -18.426 -0.849 -0.176 1.00 17.70 307 ASN A O 1
ATOM 2282 N N . ALA A 1 288 ? -19.148 -0.248 -2.262 1.00 14.03 308 ALA A N 1
ATOM 2283 C CA . ALA A 1 288 ? -19.970 0.833 -1.766 1.00 14.46 308 ALA A CA 1
ATOM 2284 C C . ALA A 1 288 ? -21.264 0.407 -1.028 1.00 14.10 308 ALA A C 1
ATOM 2285 O O . ALA A 1 288 ? -21.809 1.190 -0.248 1.00 21.70 308 ALA A O 1
ATOM 2287 N N . VAL A 1 289 ? -21.853 -0.733 -1.399 1.00 16.52 309 VAL A N 1
ATOM 2288 C CA . VAL A 1 289 ? -23.165 -1.155 -0.844 1.00 19.17 309 VAL A CA 1
ATOM 2289 C C . VAL A 1 289 ? -23.090 -2.405 0.088 1.00 21.25 309 VAL A C 1
ATOM 2290 O O . VAL A 1 289 ? -24.069 -2.708 0.769 1.00 22.45 309 VAL A O 1
ATOM 2294 N N . LYS A 1 290 ? -21.945 -3.097 0.151 1.00 21.72 310 LYS A N 1
ATOM 2295 C CA . LYS A 1 290 ? -21.814 -4.281 0.997 1.00 24.09 310 LYS A CA 1
ATOM 2296 C C . LYS A 1 290 ? -21.967 -3.859 2.488 1.00 27.36 310 LYS A C 1
ATOM 2297 O O . LYS A 1 290 ? -21.739 -2.702 2.874 1.00 34.77 310 LYS A O 1
#

Organism: Campylobacter jejuni subsp. jejuni serotype O:2 (strain ATCC 700819 / NCTC 11168) (NCBI:txid192222)

CATH classification: 3.40.50.1980 (+1 more: 3.40.50.1980)

Sequence (290 aa):
PAMLPISMSDEGDSFLVKDSLGENKKIPKNPSKVVILDLLGILDTFDALKLNDKVVGVPAKNLPKYYLQQQFKNKPSVGGVQQVDFEAINALKPDLIIISGRQSKFYDKLKEIAPTLFVGLDNANFLSSFENNVLSVAKKLYGLEKEALEKISDIKNEIEKAKSIVDEDKKKALIILLTNSSNNKISAFGPQSRFGIIHDVLGINAVDENIKVGTHGKSINSEFILEKNNPDYIFVVDRNVILGNKERAQQGILDNALVAKTKAAQNKKIIYLDPEYWYLASGNGLESLKTMILEIKNAVK

InterPro domains:
  IPR002491 ABC transporter periplasmic binding domain [PF01497] (73-306)
  IPR002491 ABC transporter periplasmic binding domain [PS50983] (72-330)
  IPR033870 FatB domain [cd01140] (59-327)
  IPR051313 Bacterial iron-siderophore binding [PTHR30532] (1-329)

Secondary structure (DSSP, 8-state):
-PPP--EEEE-SSEEEEE-SS-EEEEESS-SSEEE--HHHHHHHHHTT-GGGEEEB-GGG--GGGGGGTTSPB-EETTEE-HHHHHHT--SEEEE-GGGGGGHHHHHTTS-EEE----TTSHHHHHHHHHHHHHHHHT-HHHHHHHHHHHHHHHHHHHTT--TT-EEEEEEEETTEEEEE-TTSTTTHHHHTS-PEES-S-----TT-EEE-HHHHHHH--SEEEEEEHHHHHT-S--HHHHT-STTGGGSHHHHTT-EEEE-HIIIIIITT-SHHHHHHHHHHHHHHH-

Solvent-accessible surface area: 12882 Å² total; per-residue (Å²): 186,73,57,126,67,12,63,45,51,90,95,45,129,11,17,91,1,114,8,49,59,18,97,10,146,0,46,62,79,0,67,55,0,0,0,1,10,2,0,0,0,0,0,0,34,13,10,183,12,41,131,65,2,27,0,0,1,47,134,29,21,0,175,43,0,63,93,2,129,136,53,67,48,0,6,1,6,112,115,19,62,27,137,23,0,80,73,35,163,13,38,0,0,0,0,12,47,44,1,36,141,72,23,109,100,0,73,150,45,6,39,0,0,20,1,6,37,16,68,49,57,22,51,76,9,0,37,34,2,0,42,4,0,0,56,2,18,54,39,68,136,66,0,92,96,86,7,70,57,3,81,79,19,8,97,87,2,88,91,67,33,65,80,130,81,91,1,1,0,0,4,0,35,46,109,80,14,11,0,7,4,28,101,16,48,1,2,10,0,20,65,21,2,40,2,60,12,25,26,112,130,14,154,131,31,97,74,22,74,101,19,82,13,94,35,0,46,136,67,49,0,16,11,0,0,1,0,11,39,0,66,30,84,67,50,110,64,103,0,91,52,30,6,123,44,71,59,1,55,120,0,97,0,28,120,98,142,53,36,2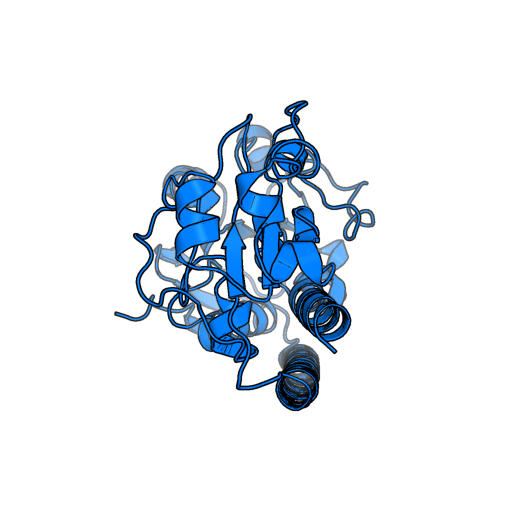1,86,5,55,21,47,29,2,7,7,0,28,0,3,0,7,46,0,0,70,56,3,0,58,49,2,38,86,22,14,138

B-factor: mean 14.68, std 8.09, range [6.01, 81.07]

Foldseek 3Di:
DFAFFWDWDDPPQWIWIAGNLGIDTAGFPWQEEDELFQQVVQLCVLLVNLRSYQEYQLLLHDPVRCVCNPHHYQHHSQGGNLVSVLVSQGQEYEHEDSCSVVVVVVVVRYHYHYLYAQLQCRLVSLLRSSCVVCVSHVNNVSSVVLSVVLLVLLVVLLVQADQPFAEWEWEDDDLWIFTDAASALQNCLCPRSNHHHLDRDFPDDNRHHTDALLVVLVSQGLAYEYAYCCVSVVHPDDPVVSCPDDSNCPHNCNVVVRHHYDDNSLCPRNSCNHSVSVSVRSVSSSVSRD

Nearest PDB structures (foldseek):
  5lwh-assembly1_A  TM=9.924E-01  e=4.454E-55  Campylobacter jejuni
  5a5v-assembly1_A  TM=9.975E-01  e=3.704E-54  Campylobacter jejuni
  5oah-assembly2_B  TM=9.972E-01  e=1.863E-54  Campylobacter jejuni
  5tcy-assembly3_C  TM=9.911E-01  e=3.119E-54  Campylobacter jejuni BJ-CJGB96299
  3zkw-assembly2_B  TM=9.947E-01  e=9.801E-54  Campylobacter jejuni

Radius of gyration: 19.47 Å; Cα contacts (8 Å, |Δi|>4): 590; chains: 1; bounding box: 43×42×53 Å